Protein AF-A0A947P0S7-F1 (afdb_monomer)

Sequence (299 aa):
MTYYSRWIIAFTGIFLSLSSTHANAFSNPSDCLIENDIGIYNYRPNSSNLGNGSGIVGPTGHFTDHLDNVCSGKYSNIDQIRGLPIDEARQKIISINIQVTQHTGGDSDQWLLHEVEDGYRDSDQLEAVLSEASRLRTINNNIIFFYGGGEVGYSWLSNAVLVNIEYNNFGPAKPEPLEIVQAYLQKFPSTIPATLALNRAHDEQWIKDEMERRLWLGDKWFAWQEAGNSDVAETLREVNRSIEVFLNYREKNFGINADLEKESLYTLISNQNLQGMKDKLAEYKAWWANNKTGSINLP

Structure (mmCIF, N/CA/C/O backbone):
data_AF-A0A947P0S7-F1
#
_entry.id   AF-A0A947P0S7-F1
#
loop_
_atom_site.group_PDB
_atom_site.id
_atom_site.type_symbol
_atom_site.label_atom_id
_atom_site.label_alt_id
_atom_site.label_comp_id
_atom_site.label_asym_id
_atom_site.label_entity_id
_atom_site.label_seq_id
_atom_site.pdbx_PDB_ins_code
_atom_site.Cartn_x
_atom_site.Cartn_y
_atom_site.Cartn_z
_atom_site.occupancy
_atom_site.B_iso_or_equiv
_atom_site.auth_seq_id
_atom_site.auth_comp_id
_atom_site.auth_asym_id
_atom_site.auth_atom_id
_atom_site.pdbx_PDB_model_num
ATOM 1 N N . MET A 1 1 ? -57.222 -38.978 4.869 1.00 39.53 1 MET A N 1
ATOM 2 C CA . MET A 1 1 ? -56.470 -38.696 3.629 1.00 39.53 1 MET A CA 1
ATOM 3 C C . MET A 1 1 ? -55.719 -37.398 3.829 1.00 39.53 1 MET A C 1
ATOM 5 O O . MET A 1 1 ? -56.314 -36.335 3.897 1.00 39.53 1 MET A O 1
ATOM 9 N N . THR A 1 2 ? -54.430 -37.553 4.080 1.00 37.06 2 THR A N 1
ATOM 10 C CA . THR A 1 2 ? -53.383 -36.547 4.266 1.00 37.06 2 THR A CA 1
ATOM 11 C C . THR A 1 2 ? -52.962 -35.960 2.925 1.00 37.06 2 THR A C 1
ATOM 13 O O . THR A 1 2 ? -52.820 -36.740 2.000 1.00 37.06 2 THR A O 1
ATOM 16 N N . TYR A 1 3 ? -52.676 -34.654 2.848 1.00 32.84 3 TYR A N 1
ATOM 17 C CA . TYR A 1 3 ? -51.556 -34.096 2.068 1.00 32.84 3 TYR A CA 1
ATOM 18 C C . TYR A 1 3 ? -51.252 -32.667 2.559 1.00 32.84 3 TYR A C 1
ATOM 20 O O . TYR A 1 3 ? -51.930 -31.711 2.200 1.00 32.84 3 TYR A O 1
ATOM 28 N N . TYR A 1 4 ? -50.219 -32.535 3.397 1.00 33.22 4 TYR A N 1
ATOM 29 C CA . TYR A 1 4 ? -49.486 -31.283 3.608 1.00 33.22 4 TYR A CA 1
ATOM 30 C C . TYR A 1 4 ? -48.283 -31.308 2.659 1.00 33.22 4 TYR A C 1
ATOM 32 O O . TYR A 1 4 ? -47.400 -32.152 2.817 1.00 33.22 4 TYR A O 1
ATOM 40 N N . SER A 1 5 ? -48.232 -30.414 1.670 1.00 32.88 5 SER A N 1
ATOM 41 C CA . SER A 1 5 ? -47.054 -30.243 0.813 1.00 32.88 5 SER A CA 1
ATOM 42 C C . SER A 1 5 ? -46.019 -29.379 1.536 1.00 32.88 5 SER A C 1
ATOM 44 O O . SER A 1 5 ? -46.178 -28.163 1.656 1.00 32.88 5 SER A O 1
ATOM 46 N N . ARG A 1 6 ? -44.957 -30.010 2.038 1.00 33.00 6 ARG A N 1
ATOM 47 C CA . ARG A 1 6 ? -43.752 -29.322 2.509 1.00 33.00 6 ARG A CA 1
ATOM 48 C C . ARG A 1 6 ? -42.896 -28.946 1.301 1.00 33.00 6 ARG A C 1
ATOM 50 O O . ARG A 1 6 ? -42.439 -29.827 0.581 1.00 33.00 6 ARG A O 1
ATOM 57 N N . TRP A 1 7 ? -42.659 -27.654 1.113 1.00 29.20 7 TRP A N 1
ATOM 58 C CA . TRP A 1 7 ? -41.583 -27.162 0.260 1.00 29.20 7 TRP A CA 1
ATOM 59 C C . TRP A 1 7 ? -40.266 -27.321 1.023 1.00 29.20 7 TRP A C 1
ATOM 61 O O . TRP A 1 7 ? -40.069 -26.701 2.066 1.00 29.20 7 TRP A O 1
ATOM 71 N N . ILE A 1 8 ? -39.390 -28.195 0.533 1.00 32.75 8 ILE A N 1
ATOM 72 C CA . ILE A 1 8 ? -37.995 -28.280 0.968 1.00 32.75 8 ILE A CA 1
ATOM 73 C C . ILE A 1 8 ? -37.218 -27.329 0.059 1.00 32.75 8 ILE A C 1
ATOM 75 O O . ILE A 1 8 ? -37.046 -27.606 -1.126 1.00 32.75 8 ILE A O 1
ATOM 79 N N . ILE A 1 9 ? -36.782 -26.194 0.602 1.00 38.69 9 ILE A N 1
ATOM 80 C CA . ILE A 1 9 ? -35.791 -25.336 -0.048 1.00 38.69 9 ILE A CA 1
ATOM 81 C C . ILE A 1 9 ? -34.433 -25.989 0.213 1.00 38.69 9 ILE A C 1
ATOM 83 O O . ILE A 1 9 ? -33.953 -26.012 1.345 1.00 38.69 9 ILE A O 1
ATOM 87 N N . ALA A 1 10 ? -33.845 -26.578 -0.825 1.00 32.66 10 ALA A N 1
ATOM 88 C CA . ALA A 1 10 ? -32.482 -27.079 -0.782 1.00 32.66 10 ALA A CA 1
ATOM 89 C C . ALA A 1 10 ? -31.519 -25.882 -0.804 1.00 32.66 10 ALA A C 1
ATOM 91 O O . ALA A 1 10 ? -31.338 -25.241 -1.836 1.00 32.66 10 ALA A O 1
ATOM 92 N N . PHE A 1 11 ? -30.911 -25.571 0.341 1.00 33.47 11 PHE A N 1
ATOM 93 C CA . PHE A 1 11 ? -29.749 -24.688 0.406 1.00 33.47 11 PHE A CA 1
ATOM 94 C C . PHE A 1 11 ? -28.542 -25.458 -0.137 1.00 33.47 11 PHE A C 1
ATOM 96 O O . PHE A 1 11 ? -27.923 -26.255 0.567 1.00 33.47 11 PHE A O 1
ATOM 103 N N . THR A 1 12 ? -28.220 -25.262 -1.413 1.00 36.50 12 THR A N 1
ATOM 104 C CA . THR A 1 12 ? -26.942 -25.708 -1.970 1.00 36.50 12 THR A CA 1
ATOM 105 C C . THR A 1 12 ? -25.881 -24.707 -1.523 1.00 36.50 12 THR A C 1
ATOM 107 O O . THR A 1 12 ? -25.669 -23.679 -2.157 1.00 36.50 12 THR A O 1
ATOM 110 N N . GLY A 1 13 ? -25.256 -24.974 -0.375 1.00 28.94 13 GLY A N 1
ATOM 111 C CA . GLY A 1 13 ? -24.055 -24.261 0.041 1.00 28.94 13 GLY A CA 1
ATOM 112 C C . GLY A 1 13 ? -22.933 -24.577 -0.940 1.00 28.94 13 GLY A C 1
ATOM 113 O O . GLY A 1 13 ? -22.386 -25.677 -0.922 1.00 28.94 13 GLY A O 1
ATOM 114 N N . ILE A 1 14 ? -22.612 -23.627 -1.816 1.00 35.69 14 ILE A N 1
ATOM 115 C CA . ILE A 1 14 ? -21.379 -23.654 -2.598 1.00 35.69 14 ILE A CA 1
ATOM 116 C C . ILE A 1 14 ? -20.246 -23.398 -1.601 1.00 35.69 14 ILE A C 1
ATOM 118 O O . ILE A 1 14 ? -19.921 -22.258 -1.285 1.00 35.69 14 ILE A O 1
ATOM 122 N N . PHE A 1 15 ? -19.672 -24.473 -1.062 1.00 30.92 15 PHE A N 1
ATOM 123 C CA . PHE A 1 15 ? -18.356 -24.417 -0.439 1.00 30.92 15 PHE A CA 1
ATOM 124 C C . PHE A 1 15 ? -17.340 -24.229 -1.568 1.00 30.92 15 PHE A C 1
ATOM 126 O O . PHE A 1 15 ? -16.881 -25.191 -2.181 1.00 30.92 15 PHE A O 1
ATOM 133 N N . LEU A 1 16 ? -17.027 -22.970 -1.877 1.00 34.22 16 LEU A N 1
ATOM 134 C CA . LEU A 1 16 ? -15.798 -22.625 -2.578 1.00 34.22 16 LEU A CA 1
ATOM 135 C C . LEU A 1 16 ? -14.648 -23.037 -1.660 1.00 34.22 16 LEU A C 1
ATOM 137 O O . LEU A 1 16 ? -14.356 -22.378 -0.665 1.00 34.22 16 LEU A O 1
ATOM 141 N N . SER A 1 17 ? -14.029 -24.173 -1.966 1.00 30.62 17 SER A N 1
ATOM 142 C CA . SER A 1 17 ? -12.743 -24.542 -1.397 1.00 30.62 17 SER A CA 1
ATOM 143 C C . SER A 1 17 ? -11.716 -23.513 -1.868 1.00 30.62 17 SER A C 1
ATOM 145 O O . SER A 1 17 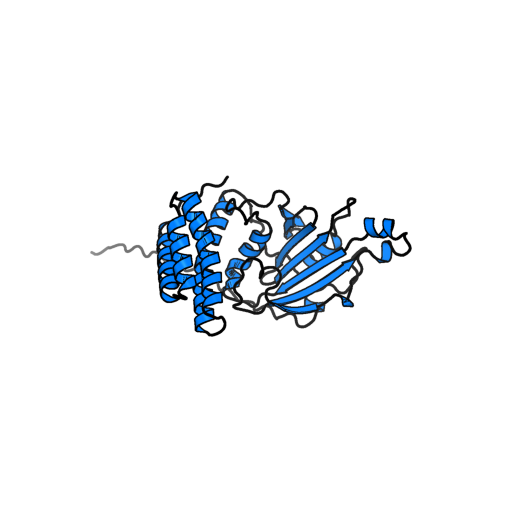? -11.176 -23.631 -2.968 1.00 30.62 17 SER A O 1
ATOM 147 N N . LEU A 1 18 ? -11.473 -22.489 -1.051 1.00 35.22 18 LEU A N 1
ATOM 148 C CA . LEU A 1 18 ? -10.274 -21.664 -1.126 1.00 35.22 18 LEU A CA 1
ATOM 149 C C . LEU A 1 18 ? -9.091 -22.581 -0.806 1.00 35.22 18 LEU A C 1
ATOM 151 O O . LEU A 1 18 ? -8.717 -22.774 0.347 1.00 35.22 18 LEU A O 1
ATOM 155 N N . SER A 1 19 ? -8.546 -23.232 -1.829 1.00 37.12 19 SER A N 1
ATOM 156 C CA . SER A 1 19 ? -7.232 -23.849 -1.739 1.00 37.12 19 SER A CA 1
ATOM 157 C C . SER A 1 19 ? -6.227 -22.719 -1.538 1.00 37.12 19 SER A C 1
ATOM 159 O O . SER A 1 19 ? -5.881 -22.031 -2.497 1.00 37.12 19 SER A O 1
ATOM 161 N N . SER A 1 20 ? -5.795 -22.504 -0.295 1.00 37.91 20 SER A N 1
ATOM 162 C CA . SER A 1 20 ? -4.680 -21.620 0.025 1.00 37.91 20 SER A CA 1
ATOM 163 C C . SER A 1 20 ? -3.403 -22.233 -0.546 1.00 37.91 20 SER A C 1
ATOM 165 O O . SER A 1 20 ? -2.715 -23.048 0.075 1.00 37.91 20 SER A O 1
ATOM 167 N N . THR A 1 21 ? -3.091 -21.878 -1.790 1.00 41.94 21 THR A N 1
ATOM 168 C CA . THR A 1 21 ? -1.744 -22.041 -2.323 1.00 41.94 21 THR A CA 1
ATOM 169 C C . THR A 1 21 ? -0.856 -21.107 -1.519 1.00 41.94 21 THR A C 1
ATOM 171 O O . THR A 1 21 ? -0.781 -19.916 -1.806 1.00 41.94 21 THR A O 1
ATOM 174 N N . HIS A 1 22 ? -0.237 -21.636 -0.467 1.00 45.59 22 HIS A N 1
ATOM 175 C CA . HIS A 1 22 ? 0.805 -20.922 0.249 1.00 45.59 22 HIS A CA 1
ATOM 176 C C . HIS A 1 22 ? 1.918 -20.681 -0.769 1.00 45.59 22 HIS A C 1
ATOM 178 O O . HIS A 1 22 ? 2.531 -21.630 -1.265 1.00 45.59 22 HIS A O 1
ATOM 184 N N . ALA A 1 23 ? 2.102 -19.428 -1.173 1.00 56.41 23 ALA A N 1
ATOM 185 C CA . ALA A 1 23 ? 3.189 -19.075 -2.061 1.00 56.41 23 ALA A CA 1
ATOM 186 C C . ALA A 1 23 ? 4.495 -19.304 -1.288 1.00 56.41 23 ALA A C 1
ATOM 188 O O . ALA A 1 23 ? 4.660 -18.787 -0.185 1.00 56.41 23 ALA A O 1
ATOM 189 N N . ASN A 1 24 ? 5.405 -20.115 -1.832 1.00 61.28 24 ASN A N 1
ATOM 190 C CA . ASN A 1 24 ? 6.719 -20.294 -1.217 1.00 61.28 24 ASN A CA 1
ATOM 191 C C . ASN A 1 24 ? 7.429 -18.938 -1.183 1.00 61.28 24 ASN A C 1
ATOM 193 O O . ASN A 1 24 ? 7.485 -18.270 -2.215 1.00 61.28 24 ASN A O 1
ATOM 197 N N . ALA A 1 25 ? 7.943 -18.555 -0.014 1.00 73.38 25 ALA A N 1
ATOM 198 C CA . ALA A 1 25 ? 8.706 -17.327 0.176 1.00 73.38 25 ALA A CA 1
ATOM 199 C C . ALA A 1 25 ? 9.885 -17.228 -0.814 1.00 73.38 25 ALA A C 1
ATOM 201 O O . ALA A 1 25 ? 10.560 -18.234 -1.069 1.00 73.38 25 ALA A O 1
ATOM 202 N N . PHE A 1 26 ? 10.162 -16.028 -1.334 1.00 88.81 26 PHE A N 1
ATOM 203 C CA . PHE A 1 26 ? 11.384 -15.751 -2.092 1.00 88.81 26 PHE A CA 1
ATOM 204 C C . PHE A 1 26 ? 12.606 -16.150 -1.263 1.00 88.81 26 PHE A C 1
ATOM 206 O O . PHE A 1 26 ? 12.777 -15.708 -0.129 1.00 88.81 26 PHE A O 1
ATOM 213 N N . SER A 1 27 ? 13.457 -16.997 -1.830 1.00 87.50 27 SER A N 1
ATOM 214 C CA . SER A 1 27 ? 14.675 -17.474 -1.176 1.00 87.50 27 SER A CA 1
ATOM 215 C C . SER A 1 27 ? 15.899 -16.679 -1.631 1.00 87.50 27 SER A C 1
ATOM 217 O O . SER A 1 27 ? 16.825 -16.480 -0.848 1.00 87.50 27 SER A O 1
ATOM 219 N N . ASN A 1 28 ? 15.890 -16.194 -2.877 1.00 91.50 28 ASN A N 1
ATOM 220 C CA . ASN A 1 28 ? 16.977 -15.450 -3.508 1.00 91.50 28 ASN A CA 1
ATOM 221 C C . ASN A 1 28 ? 16.442 -14.241 -4.304 1.00 91.50 28 ASN A C 1
ATOM 223 O O . ASN A 1 28 ? 15.314 -14.291 -4.798 1.00 91.50 28 ASN A O 1
ATOM 227 N N . PRO A 1 29 ? 17.257 -13.193 -4.550 1.00 91.56 29 PRO A N 1
ATOM 228 C CA . PRO A 1 29 ? 16.866 -12.075 -5.415 1.00 91.56 29 PRO A CA 1
ATOM 229 C C . PRO A 1 29 ? 16.408 -12.498 -6.819 1.00 91.56 29 PRO A C 1
ATOM 231 O O . PRO A 1 29 ? 15.521 -11.871 -7.385 1.00 91.56 29 PRO A O 1
ATOM 234 N N . SER A 1 30 ? 16.942 -13.585 -7.377 1.00 93.12 30 SER A N 1
ATOM 235 C CA . SER A 1 30 ? 16.536 -14.104 -8.688 1.00 93.12 30 SER A CA 1
ATOM 236 C C . SER A 1 30 ? 15.123 -14.699 -8.717 1.00 93.12 30 SER A C 1
ATOM 238 O O . SER A 1 30 ? 14.531 -14.803 -9.795 1.00 93.12 30 SER A O 1
ATOM 240 N N . ASP A 1 31 ? 14.531 -15.033 -7.567 1.00 93.56 31 ASP A N 1
ATOM 241 C CA . ASP A 1 31 ? 13.151 -15.531 -7.487 1.00 93.56 31 ASP A CA 1
ATOM 242 C C . ASP A 1 31 ? 12.145 -14.416 -7.805 1.00 93.56 31 ASP A C 1
ATOM 244 O O . ASP A 1 31 ? 11.085 -14.661 -8.379 1.00 93.56 31 ASP A O 1
ATOM 248 N N . CYS A 1 32 ? 12.524 -13.168 -7.533 1.00 94.06 32 CYS A N 1
ATOM 249 C CA . CYS A 1 32 ? 11.669 -11.987 -7.612 1.00 94.06 32 CYS A CA 1
ATOM 250 C C . CYS A 1 32 ? 12.144 -10.945 -8.631 1.00 94.06 32 CYS A C 1
ATOM 252 O O . CYS A 1 32 ? 11.326 -10.309 -9.283 1.00 94.06 32 CYS A O 1
ATOM 254 N N . LEU A 1 33 ? 13.448 -10.802 -8.851 1.00 96.69 33 LEU A N 1
ATOM 255 C CA . LEU A 1 33 ? 14.022 -9.851 -9.801 1.00 96.69 33 LEU A CA 1
ATOM 256 C C . LEU A 1 33 ? 14.351 -10.528 -11.134 1.00 96.69 33 LEU A C 1
ATOM 258 O O . LEU A 1 33 ? 14.504 -11.748 -11.224 1.00 96.69 33 LEU A O 1
ATOM 262 N N . ILE A 1 34 ? 14.457 -9.735 -12.196 1.00 96.56 34 ILE A N 1
ATOM 263 C CA . ILE A 1 34 ? 14.955 -10.184 -13.501 1.00 96.56 34 ILE A CA 1
ATOM 264 C C . ILE A 1 34 ? 16.420 -9.767 -13.610 1.00 96.56 34 ILE A C 1
ATOM 266 O O . ILE A 1 34 ? 16.723 -8.615 -13.893 1.00 96.56 34 ILE A O 1
ATOM 270 N N . GLU A 1 35 ? 17.346 -10.687 -13.364 1.00 94.38 35 GLU A N 1
ATOM 271 C CA . GLU A 1 35 ? 18.773 -10.349 -13.215 1.00 94.38 35 GLU A CA 1
ATOM 272 C C . GLU A 1 35 ? 19.528 -10.153 -14.542 1.00 94.38 35 GLU A C 1
ATOM 274 O O . GLU A 1 35 ? 20.728 -9.884 -14.546 1.00 94.38 35 GLU A O 1
ATOM 279 N N . ASN A 1 36 ? 18.824 -10.268 -15.668 1.00 93.50 36 ASN A N 1
ATOM 280 C CA . ASN A 1 36 ? 19.351 -9.964 -16.992 1.00 93.50 36 ASN A CA 1
ATOM 281 C C . ASN A 1 36 ? 19.005 -8.527 -17.394 1.00 93.50 36 ASN A C 1
ATOM 283 O O . ASN A 1 36 ? 17.978 -7.986 -16.983 1.00 93.50 36 ASN A O 1
ATOM 287 N N . ASP A 1 37 ? 19.828 -7.946 -18.263 1.00 94.25 37 ASP A N 1
ATOM 288 C CA . ASP A 1 37 ? 19.509 -6.688 -18.935 1.00 94.25 37 ASP A CA 1
ATOM 289 C C . ASP A 1 37 ? 18.232 -6.840 -19.781 1.00 94.25 37 ASP A C 1
ATOM 291 O O . ASP A 1 37 ? 17.994 -7.879 -20.405 1.00 94.25 37 ASP A O 1
ATOM 295 N N . ILE A 1 38 ? 17.402 -5.797 -19.804 1.00 95.38 38 ILE A N 1
ATOM 296 C CA . ILE A 1 38 ? 16.109 -5.783 -20.496 1.00 95.38 38 ILE A CA 1
ATOM 297 C C . ILE A 1 38 ? 16.103 -4.610 -21.470 1.00 95.38 38 ILE A C 1
ATOM 299 O O . ILE A 1 38 ? 16.096 -3.452 -21.058 1.00 95.38 38 ILE A O 1
ATOM 303 N N . GLY A 1 39 ? 16.088 -4.892 -22.773 1.00 91.81 39 GLY A N 1
ATOM 304 C CA . GLY A 1 39 ? 16.136 -3.845 -23.795 1.00 91.81 39 GLY A CA 1
ATOM 305 C C . GLY A 1 39 ? 17.378 -2.964 -23.634 1.00 91.81 39 GLY A C 1
ATOM 306 O O . GLY A 1 39 ? 18.503 -3.453 -23.700 1.00 91.81 39 GLY A O 1
ATOM 307 N N . ILE A 1 40 ? 17.177 -1.662 -23.415 1.00 92.69 40 ILE A N 1
ATOM 308 C CA . ILE A 1 40 ? 18.268 -0.701 -23.170 1.00 92.69 40 ILE A CA 1
ATOM 309 C C . ILE A 1 40 ? 18.707 -0.623 -21.701 1.00 92.69 40 ILE A C 1
ATOM 311 O O . ILE A 1 40 ? 19.605 0.157 -21.378 1.00 92.69 40 ILE A O 1
ATOM 315 N N . TYR A 1 41 ? 18.034 -1.342 -20.805 1.00 95.50 41 TYR A N 1
ATOM 316 C CA . TYR A 1 41 ? 18.177 -1.181 -19.368 1.00 95.50 41 TYR A CA 1
ATOM 317 C C . TYR A 1 41 ? 19.091 -2.244 -18.773 1.00 95.50 41 TYR A C 1
ATOM 319 O O . TYR A 1 41 ? 1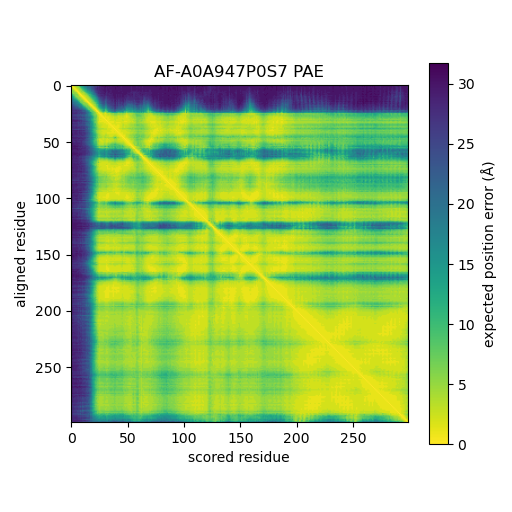8.797 -3.437 -18.808 1.00 95.50 41 TYR A O 1
ATOM 327 N N . ASN A 1 42 ? 20.173 -1.779 -18.160 1.00 95.38 42 ASN A N 1
ATOM 328 C CA . ASN A 1 42 ? 21.126 -2.613 -17.457 1.00 95.38 42 ASN A CA 1
ATOM 329 C C . ASN A 1 42 ? 20.682 -2.873 -16.017 1.00 95.38 42 ASN A C 1
ATOM 331 O O . ASN A 1 42 ? 20.391 -1.916 -15.285 1.00 95.38 42 ASN A O 1
ATOM 335 N N . TYR A 1 43 ? 20.700 -4.137 -15.596 1.00 95.44 43 TYR A N 1
ATOM 336 C CA . TYR A 1 43 ? 20.462 -4.529 -14.208 1.00 95.44 43 TYR A CA 1
ATOM 337 C C . TYR A 1 43 ? 21.630 -4.106 -13.303 1.00 95.44 43 TYR A C 1
ATOM 339 O O . TYR A 1 43 ? 22.804 -4.160 -13.680 1.00 95.44 43 TYR A O 1
ATOM 347 N N . ARG A 1 44 ? 21.321 -3.649 -12.084 1.00 92.56 44 ARG A N 1
ATOM 348 C CA . ARG A 1 44 ? 22.308 -3.172 -11.104 1.00 92.56 44 ARG A CA 1
ATOM 349 C C . ARG A 1 44 ? 22.369 -4.102 -9.887 1.00 92.56 44 ARG A C 1
ATOM 351 O O . ARG A 1 44 ? 21.765 -3.783 -8.862 1.00 92.56 44 ARG A O 1
ATOM 358 N N . PRO A 1 45 ? 23.155 -5.191 -9.935 1.00 88.38 45 PRO A N 1
ATOM 359 C CA . PRO A 1 45 ? 23.155 -6.211 -8.882 1.00 88.38 45 PRO A CA 1
ATOM 360 C C . PRO A 1 45 ? 23.579 -5.667 -7.511 1.00 88.38 45 PRO A C 1
ATOM 362 O O . PRO A 1 45 ? 23.010 -6.037 -6.495 1.00 88.38 45 PRO A O 1
ATOM 365 N N . ASN A 1 46 ? 24.511 -4.707 -7.473 1.00 89.62 46 ASN A N 1
ATOM 366 C CA . ASN A 1 46 ? 24.971 -4.084 -6.222 1.00 89.62 46 ASN A CA 1
ATOM 367 C C . ASN A 1 46 ? 23.902 -3.229 -5.517 1.00 89.62 46 ASN A C 1
ATOM 369 O O . ASN A 1 46 ? 24.146 -2.738 -4.420 1.00 89.62 46 ASN A O 1
ATOM 373 N N . SER A 1 47 ? 22.761 -2.980 -6.164 1.00 87.31 47 SER A N 1
ATOM 374 C CA . SER A 1 47 ? 21.633 -2.244 -5.581 1.00 87.31 47 SER A CA 1
ATOM 375 C C . SER A 1 47 ? 20.468 -3.145 -5.187 1.00 87.31 47 SER A C 1
ATOM 377 O O . SER A 1 47 ? 19.435 -2.636 -4.752 1.00 87.31 47 SER A O 1
ATOM 379 N N . SER A 1 48 ? 20.629 -4.457 -5.359 1.00 91.06 48 SER A N 1
ATOM 380 C CA . SER A 1 48 ? 19.578 -5.424 -5.104 1.00 91.06 48 SER A CA 1
ATOM 381 C C . SER A 1 48 ? 19.613 -5.900 -3.664 1.00 91.06 48 SER A C 1
ATOM 383 O O . SER A 1 48 ? 20.678 -6.211 -3.132 1.00 91.06 48 SER A O 1
ATOM 385 N N . ASN A 1 49 ? 18.443 -5.982 -3.041 1.00 93.25 49 ASN A N 1
ATOM 386 C CA . ASN A 1 49 ? 18.301 -6.462 -1.673 1.00 93.25 49 ASN A CA 1
ATOM 387 C C . ASN A 1 49 ? 17.120 -7.421 -1.578 1.00 93.25 49 ASN A C 1
ATOM 389 O O . ASN A 1 49 ? 16.104 -7.211 -2.240 1.00 93.25 49 ASN A O 1
ATOM 393 N N . LEU A 1 50 ? 17.261 -8.426 -0.719 1.00 93.25 50 LEU A N 1
ATOM 394 C CA . LEU A 1 50 ? 16.189 -9.295 -0.250 1.00 93.25 50 LEU A CA 1
ATOM 395 C C . LEU A 1 50 ? 16.156 -9.186 1.276 1.00 93.25 50 LEU A C 1
ATOM 397 O O . LEU A 1 50 ? 17.208 -9.246 1.917 1.00 93.25 50 LEU A O 1
ATOM 401 N N . GLY A 1 51 ? 14.976 -9.020 1.855 1.00 89.81 51 GLY A N 1
ATOM 402 C CA . GLY A 1 51 ? 14.830 -8.956 3.302 1.00 89.81 51 GLY A CA 1
ATOM 403 C C . GLY A 1 51 ? 13.383 -9.017 3.754 1.00 89.81 51 GLY A C 1
ATOM 404 O O . GLY A 1 51 ? 12.471 -9.121 2.940 1.00 89.81 51 GLY A O 1
ATOM 405 N N . ASN A 1 52 ? 13.203 -8.924 5.068 1.00 87.94 52 ASN A N 1
ATOM 406 C CA . ASN A 1 52 ? 11.891 -8.923 5.696 1.00 87.94 52 ASN A CA 1
ATOM 407 C C . ASN A 1 52 ? 11.419 -7.488 5.946 1.00 87.94 52 ASN A C 1
ATOM 409 O O . ASN A 1 52 ? 12.197 -6.655 6.415 1.00 87.94 52 ASN A O 1
ATOM 413 N N . GLY A 1 53 ? 10.150 -7.208 5.680 1.00 79.00 53 GLY A N 1
ATOM 414 C CA . GLY A 1 53 ? 9.525 -5.912 5.937 1.00 79.00 53 GLY A CA 1
ATOM 415 C C . GLY A 1 53 ? 8.084 -5.907 5.456 1.00 79.00 53 GLY A C 1
ATOM 416 O O . GLY A 1 53 ? 7.600 -6.931 5.020 1.00 79.00 53 GLY A O 1
ATOM 417 N N . SER A 1 54 ? 7.399 -4.774 5.520 1.00 71.94 54 SER A N 1
ATOM 418 C CA . SER A 1 54 ? 6.006 -4.636 5.061 1.00 71.94 54 SER A CA 1
ATOM 419 C C . SER A 1 54 ? 5.878 -4.152 3.605 1.00 71.94 54 SER A C 1
ATOM 421 O O . SER A 1 54 ? 4.798 -3.787 3.142 1.00 71.94 54 SER A O 1
ATOM 423 N N . GLY A 1 55 ? 7.004 -4.055 2.886 1.00 75.62 55 GLY A N 1
ATOM 424 C CA . GLY A 1 55 ? 7.058 -3.538 1.517 1.00 75.62 55 GLY A CA 1
ATOM 425 C C . GLY A 1 55 ? 6.450 -2.137 1.349 1.00 75.62 55 GLY A C 1
ATOM 426 O O . GLY A 1 55 ? 6.489 -1.306 2.256 1.00 75.62 55 GLY A O 1
ATOM 427 N N . ILE A 1 56 ? 5.906 -1.872 0.159 1.00 69.88 56 ILE A N 1
ATOM 428 C CA . ILE A 1 56 ? 5.303 -0.591 -0.240 1.00 69.88 56 ILE A CA 1
ATOM 429 C C . ILE A 1 56 ? 3.900 -0.380 0.351 1.00 69.88 56 ILE A C 1
ATOM 431 O O . ILE A 1 56 ? 3.437 0.754 0.406 1.00 69.88 56 ILE A O 1
ATOM 435 N N . VAL A 1 57 ? 3.247 -1.439 0.845 1.00 65.25 57 VAL A N 1
ATOM 436 C CA . VAL A 1 57 ? 1.922 -1.351 1.489 1.00 65.25 57 VAL A CA 1
ATOM 437 C C . VAL A 1 57 ? 2.007 -1.065 2.989 1.00 65.25 57 VAL A C 1
ATOM 439 O O . VAL A 1 57 ? 1.124 -0.407 3.536 1.00 65.25 57 VAL A O 1
ATOM 442 N N . GLY A 1 58 ? 3.117 -1.411 3.649 1.00 57.62 58 GLY A N 1
ATOM 443 C CA . GLY A 1 58 ? 3.441 -0.985 5.018 1.00 57.62 58 GLY A CA 1
ATOM 444 C C . GLY A 1 58 ? 3.119 0.484 5.337 1.00 57.62 58 GLY A C 1
ATOM 445 O O . GLY A 1 58 ? 2.405 0.757 6.304 1.00 57.62 58 GLY A O 1
ATOM 446 N N . PRO A 1 59 ? 3.597 1.440 4.520 1.00 50.03 59 PRO A N 1
ATOM 447 C CA . PRO A 1 59 ? 3.292 2.865 4.654 1.00 50.03 59 PRO A CA 1
ATOM 448 C C . PRO A 1 59 ? 1.807 3.245 4.510 1.00 50.03 59 PRO A C 1
ATOM 450 O O . PRO A 1 59 ? 1.399 4.256 5.079 1.00 50.03 59 PRO A O 1
ATOM 453 N N . THR A 1 60 ? 0.994 2.450 3.802 1.00 53.09 60 THR A N 1
ATOM 454 C CA . THR A 1 60 ? -0.450 2.699 3.561 1.00 53.09 60 THR A CA 1
ATOM 455 C C . THR A 1 60 ? -1.351 2.254 4.727 1.00 53.09 60 THR A C 1
ATOM 457 O O . THR A 1 60 ? -2.580 2.244 4.651 1.00 53.09 60 THR A O 1
ATOM 460 N N . GLY A 1 61 ? -0.748 1.936 5.878 1.00 53.41 61 GLY A N 1
ATOM 461 C CA . GLY A 1 61 ? -1.465 1.536 7.089 1.00 53.41 61 GLY A CA 1
ATOM 462 C C . GLY A 1 61 ? -1.747 0.037 7.152 1.00 53.41 61 GLY A C 1
ATOM 463 O O . GLY A 1 61 ? -2.814 -0.360 7.626 1.00 53.41 61 GLY A O 1
ATOM 464 N N . HIS A 1 62 ? -0.821 -0.780 6.660 1.00 61.69 62 HIS A N 1
ATOM 465 C CA . HIS A 1 62 ? -0.834 -2.226 6.847 1.00 61.69 62 HIS A CA 1
ATOM 466 C C . HIS A 1 62 ? -0.469 -2.566 8.304 1.00 61.69 62 HIS A C 1
ATOM 468 O O . HIS A 1 62 ? 0.413 -1.948 8.907 1.00 61.69 62 HIS A O 1
ATOM 474 N N . PHE A 1 63 ? -1.158 -3.544 8.888 1.00 61.56 63 PHE A N 1
ATOM 475 C CA . PHE A 1 63 ? -0.837 -4.066 10.216 1.00 61.56 63 PHE A CA 1
ATOM 476 C C . PHE A 1 63 ? 0.400 -4.969 10.112 1.00 61.56 63 PHE A C 1
ATOM 478 O O . PHE A 1 63 ? 0.495 -5.767 9.189 1.00 61.56 63 PHE A O 1
ATOM 485 N N . THR A 1 64 ? 1.367 -4.878 11.029 1.00 64.12 64 THR A N 1
ATOM 486 C CA . THR A 1 64 ? 2.548 -5.764 11.006 1.00 64.12 64 THR A CA 1
ATOM 487 C C . THR A 1 64 ? 2.237 -7.132 11.629 1.00 64.12 64 THR A C 1
ATOM 489 O O . THR A 1 64 ? 3.004 -7.610 12.465 1.00 64.12 64 THR A O 1
ATOM 492 N N . ASP A 1 65 ? 1.105 -7.761 11.280 1.00 63.53 65 ASP A N 1
ATOM 493 C CA . ASP A 1 65 ? 0.811 -9.142 11.714 1.00 63.53 65 ASP A CA 1
ATOM 494 C C . ASP A 1 65 ? 1.792 -10.153 11.142 1.00 63.53 65 ASP A C 1
ATOM 496 O O . ASP A 1 65 ? 1.925 -11.257 11.674 1.00 63.53 65 ASP A O 1
ATOM 500 N N . HIS A 1 66 ? 2.473 -9.786 10.066 1.00 69.56 66 HIS A N 1
ATOM 501 C CA . HIS A 1 66 ? 3.414 -10.648 9.402 1.00 69.56 66 HIS A CA 1
ATOM 502 C C . HIS A 1 66 ? 4.603 -9.867 8.839 1.00 69.56 66 HIS A C 1
ATOM 504 O O . HIS A 1 66 ? 4.599 -8.638 8.746 1.00 69.56 66 HIS A O 1
ATOM 510 N N . LEU A 1 67 ? 5.668 -10.607 8.530 1.00 77.62 67 LEU A N 1
ATOM 511 C CA . LEU A 1 67 ? 6.824 -10.090 7.810 1.00 77.62 67 LEU A CA 1
ATOM 512 C C . LEU A 1 67 ? 6.702 -10.531 6.352 1.00 77.62 67 LEU A C 1
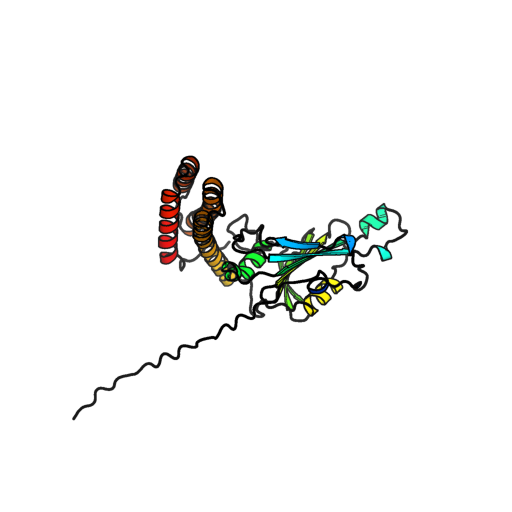ATOM 514 O O . LEU A 1 67 ? 6.648 -11.734 6.080 1.00 77.62 67 LEU A O 1
ATOM 518 N N . ASP A 1 68 ? 6.694 -9.579 5.426 1.00 85.25 68 ASP A N 1
ATOM 519 C CA . ASP A 1 68 ? 6.747 -9.872 3.995 1.00 85.25 68 ASP A CA 1
ATOM 520 C C . ASP A 1 68 ? 8.181 -10.101 3.564 1.00 85.25 68 ASP A C 1
ATOM 522 O O . ASP A 1 68 ? 9.120 -9.497 4.092 1.00 85.25 68 ASP A O 1
ATOM 526 N N . ASN A 1 69 ? 8.347 -10.936 2.544 1.00 90.50 69 ASN A N 1
ATOM 527 C CA . ASN A 1 69 ? 9.623 -11.047 1.855 1.00 90.50 69 ASN A CA 1
ATOM 528 C C . ASN A 1 69 ? 9.660 -9.991 0.753 1.00 90.50 69 ASN A C 1
ATOM 530 O O . ASN A 1 69 ? 8.904 -10.060 -0.216 1.00 90.50 69 ASN A O 1
ATOM 534 N N . VAL A 1 70 ? 10.542 -9.008 0.907 1.00 91.88 70 VAL A N 1
ATOM 535 C CA . VAL A 1 70 ? 10.673 -7.868 0.001 1.00 91.88 70 VAL A CA 1
ATOM 536 C C . VAL A 1 70 ? 11.961 -7.990 -0.791 1.00 91.88 70 VAL A C 1
ATOM 538 O O . VAL A 1 70 ? 13.058 -8.060 -0.234 1.00 91.88 70 VAL A O 1
ATOM 541 N N . CYS A 1 71 ? 11.823 -7.930 -2.107 1.00 94.06 71 CYS A N 1
ATOM 542 C CA . CYS A 1 71 ? 12.915 -7.761 -3.042 1.00 94.06 71 CYS A CA 1
ATOM 543 C C . CYS A 1 71 ? 12.923 -6.348 -3.598 1.00 94.06 71 CYS A C 1
ATOM 545 O O . CYS A 1 71 ? 11.896 -5.838 -4.035 1.00 94.06 71 CYS A O 1
ATOM 547 N N . SER A 1 72 ? 14.099 -5.738 -3.664 1.00 95.06 72 SER A N 1
ATOM 548 C CA . SER A 1 72 ? 14.296 -4.456 -4.336 1.00 95.06 72 SER A CA 1
ATOM 549 C C . SER A 1 72 ? 15.441 -4.561 -5.330 1.00 95.06 72 SER A C 1
ATOM 551 O O . SER A 1 72 ? 16.407 -5.278 -5.078 1.00 95.06 72 SER A O 1
ATOM 553 N N . GLY A 1 73 ? 15.342 -3.856 -6.453 1.00 95.00 73 GLY A N 1
ATOM 554 C CA . GLY A 1 73 ? 16.386 -3.812 -7.474 1.00 95.00 73 GLY A CA 1
ATOM 555 C C . GLY A 1 73 ? 16.315 -2.537 -8.305 1.00 95.00 73 GLY A C 1
ATOM 556 O O . GLY A 1 73 ? 15.300 -1.838 -8.301 1.00 95.00 73 GLY A O 1
ATOM 557 N N . LYS A 1 74 ? 17.397 -2.221 -9.027 1.00 95.75 74 LYS A N 1
ATOM 558 C CA . LYS A 1 74 ? 17.438 -1.061 -9.928 1.00 95.75 74 LYS A CA 1
ATOM 559 C C . LYS A 1 74 ? 17.900 -1.417 -11.329 1.00 95.75 74 LYS A C 1
ATOM 561 O O . LYS A 1 74 ? 18.778 -2.261 -11.520 1.00 95.75 74 LYS A O 1
ATOM 566 N N . TYR A 1 75 ? 17.356 -0.683 -12.292 1.00 95.81 75 TYR A N 1
ATOM 567 C CA . TYR A 1 75 ? 17.741 -0.737 -13.697 1.00 95.81 75 TYR A CA 1
ATOM 568 C C . TYR A 1 75 ? 18.025 0.667 -14.217 1.00 95.81 75 TYR A C 1
ATOM 570 O O . TYR A 1 75 ? 17.476 1.656 -13.727 1.00 95.81 75 TYR A O 1
ATOM 578 N N . SER A 1 76 ? 18.899 0.770 -15.216 1.00 94.19 76 SER A N 1
ATOM 579 C CA . SER A 1 76 ? 19.219 2.060 -15.834 1.00 94.19 76 SER A CA 1
ATOM 580 C C . SER A 1 76 ? 19.703 1.917 -17.263 1.00 94.19 76 SER A C 1
ATOM 582 O O . SER A 1 76 ? 20.340 0.922 -17.577 1.00 94.19 76 SER A O 1
ATOM 584 N N . ASN A 1 77 ? 19.534 2.942 -18.090 1.00 94.12 77 ASN A N 1
ATOM 585 C CA . ASN A 1 77 ? 20.080 2.977 -19.453 1.00 94.12 77 ASN A CA 1
ATOM 586 C C . ASN A 1 77 ? 21.547 3.457 -19.525 1.00 94.12 77 ASN A C 1
ATOM 588 O O . ASN A 1 77 ? 21.942 4.087 -20.507 1.00 94.12 77 ASN A O 1
ATOM 592 N N . ILE A 1 78 ? 22.354 3.232 -18.479 1.00 90.81 78 ILE A N 1
ATOM 593 C CA . ILE A 1 78 ? 23.674 3.875 -18.347 1.00 90.81 78 ILE A CA 1
ATOM 594 C C . ILE A 1 78 ? 24.602 3.601 -19.531 1.00 90.81 78 ILE A C 1
ATOM 596 O O . ILE A 1 78 ? 25.389 4.470 -19.898 1.00 90.81 78 ILE A O 1
ATOM 600 N N . ASP A 1 79 ? 24.526 2.406 -20.121 1.00 91.50 79 ASP A N 1
ATOM 601 C CA . ASP A 1 79 ? 25.457 2.012 -21.172 1.00 91.50 79 ASP A CA 1
ATOM 602 C C . ASP A 1 79 ? 25.181 2.768 -22.471 1.00 91.50 79 ASP A C 1
ATOM 604 O O . ASP A 1 79 ? 26.117 3.068 -23.208 1.00 91.50 79 ASP A O 1
ATOM 608 N N . GLN A 1 80 ? 23.929 3.179 -22.695 1.00 90.38 80 GLN A N 1
ATOM 609 C CA . GLN A 1 80 ? 23.528 3.995 -23.845 1.00 90.38 80 GLN A CA 1
ATOM 610 C C . GLN A 1 80 ? 24.019 5.441 -23.755 1.00 90.38 80 GLN A C 1
ATOM 612 O O . GLN A 1 80 ? 24.159 6.119 -24.769 1.00 90.38 80 GLN A O 1
ATOM 617 N N . ILE A 1 81 ? 24.252 5.934 -22.540 1.00 91.88 81 ILE A N 1
ATOM 618 C CA . ILE A 1 81 ? 24.626 7.333 -22.292 1.00 91.88 81 ILE A CA 1
ATOM 619 C C . ILE A 1 81 ? 26.080 7.477 -21.834 1.00 91.88 81 ILE A C 1
ATOM 621 O O . ILE A 1 81 ? 26.530 8.572 -21.486 1.00 91.88 81 ILE A O 1
ATOM 625 N N . ARG A 1 82 ? 26.831 6.372 -21.819 1.00 90.88 82 ARG A N 1
ATOM 626 C CA . ARG A 1 82 ? 28.230 6.350 -21.408 1.00 90.88 82 ARG A CA 1
ATOM 627 C C . ARG A 1 82 ? 29.072 7.182 -22.379 1.00 90.88 82 ARG A C 1
ATOM 629 O O . ARG A 1 82 ? 29.014 6.992 -23.587 1.00 90.88 82 ARG A O 1
ATOM 636 N N . GLY A 1 83 ? 29.890 8.083 -21.836 1.00 91.88 83 GLY A N 1
ATOM 637 C CA . GLY A 1 83 ? 30.771 8.953 -22.624 1.00 91.88 83 GLY A CA 1
ATOM 638 C C . GLY A 1 83 ? 30.129 10.262 -23.093 1.00 91.88 83 GLY A C 1
ATOM 639 O O . GLY A 1 83 ? 30.834 11.098 -23.653 1.00 91.88 83 GLY A O 1
ATOM 640 N N . LEU A 1 84 ? 28.837 10.479 -22.825 1.00 94.06 84 LEU A N 1
ATOM 641 C CA . LEU A 1 84 ? 28.219 11.790 -23.012 1.00 94.06 84 LEU A CA 1
ATOM 642 C C . LEU A 1 84 ? 28.733 12.797 -21.966 1.00 94.06 84 LEU A C 1
ATOM 644 O O . LEU A 1 84 ? 29.081 12.401 -20.846 1.00 94.06 84 LEU A O 1
ATOM 648 N N . PRO A 1 85 ? 28.739 14.105 -22.284 1.00 95.62 85 PRO A N 1
ATOM 649 C CA . PRO A 1 85 ? 28.917 15.156 -21.287 1.00 95.62 85 PRO A CA 1
ATOM 650 C C . PRO A 1 85 ? 27.932 14.992 -20.118 1.00 95.62 85 PRO A C 1
ATOM 652 O O . PRO A 1 85 ? 26.786 14.592 -20.319 1.00 95.62 85 PRO A O 1
ATOM 655 N N . ILE A 1 86 ? 28.356 15.327 -18.893 1.00 90.44 86 ILE A N 1
ATOM 656 C CA . ILE A 1 86 ? 27.574 15.052 -17.673 1.00 90.44 86 ILE A CA 1
ATOM 657 C C . ILE A 1 86 ? 26.170 15.671 -17.703 1.00 90.44 86 ILE A C 1
ATOM 659 O O . ILE A 1 86 ? 25.211 15.034 -17.268 1.00 90.44 86 ILE A O 1
ATOM 663 N N . ASP A 1 87 ? 26.032 16.878 -18.249 1.00 90.12 87 ASP A N 1
ATOM 664 C CA . ASP A 1 87 ? 24.744 17.572 -18.321 1.00 90.12 87 ASP A CA 1
ATOM 665 C C . ASP A 1 87 ? 23.795 16.908 -19.326 1.00 90.12 87 ASP A C 1
ATOM 667 O O . ASP A 1 87 ? 22.598 16.791 -19.067 1.00 90.12 87 ASP A O 1
ATOM 671 N N . GLU A 1 88 ? 24.333 16.380 -20.426 1.00 90.25 88 GLU A N 1
ATOM 672 C CA . GLU A 1 88 ? 23.563 15.612 -21.405 1.00 90.25 88 GLU A CA 1
ATOM 673 C C . GLU A 1 88 ? 23.169 14.234 -20.848 1.00 90.25 88 GLU A C 1
ATOM 675 O O . GLU A 1 88 ? 22.019 13.808 -20.975 1.00 90.25 88 GLU A O 1
ATOM 680 N N . ALA A 1 89 ? 24.091 13.556 -20.159 1.00 89.56 89 ALA A N 1
ATOM 681 C CA . ALA A 1 89 ? 23.825 12.278 -19.505 1.00 89.56 89 ALA A CA 1
ATOM 682 C C . ALA A 1 89 ? 22.723 12.404 -18.438 1.00 89.56 89 ALA A C 1
ATOM 684 O O . ALA A 1 89 ? 21.831 11.561 -18.371 1.00 89.56 89 ALA A O 1
ATOM 685 N N . ARG A 1 90 ? 22.726 13.483 -17.643 1.00 86.50 90 ARG A N 1
ATOM 686 C CA . ARG A 1 90 ? 21.690 13.760 -16.630 1.00 86.50 90 ARG A CA 1
ATOM 687 C C . ARG A 1 90 ? 20.296 13.938 -17.223 1.00 86.50 90 ARG A C 1
ATOM 689 O O . ARG A 1 90 ? 19.319 13.530 -16.604 1.00 86.50 90 ARG A O 1
ATOM 696 N N . GLN A 1 91 ? 20.191 14.522 -18.413 1.00 87.06 91 GLN A N 1
ATOM 697 C CA . GLN A 1 91 ? 18.904 14.688 -19.092 1.00 87.06 91 GLN A CA 1
ATOM 698 C C . GLN A 1 91 ? 18.380 13.369 -19.673 1.00 87.06 91 GLN A C 1
ATOM 700 O O . GLN A 1 91 ? 17.170 13.167 -19.740 1.00 87.06 91 GLN A O 1
ATOM 705 N N . LYS A 1 92 ? 19.283 12.461 -20.059 1.00 88.75 92 LYS A N 1
ATOM 706 C CA . LYS A 1 92 ? 18.951 11.191 -20.722 1.00 88.75 92 LYS A CA 1
ATOM 707 C C . LYS A 1 92 ? 18.896 9.983 -19.789 1.00 88.75 92 LYS A C 1
ATOM 709 O O . LYS A 1 92 ? 18.424 8.927 -20.211 1.00 88.75 92 LYS A O 1
ATOM 714 N N . ILE A 1 93 ? 19.388 10.099 -18.553 1.00 90.12 93 ILE A N 1
ATOM 715 C CA . ILE A 1 93 ? 19.391 8.978 -17.615 1.00 90.12 93 ILE A CA 1
ATOM 716 C C . ILE A 1 93 ? 17.965 8.598 -17.222 1.00 90.12 93 ILE A C 1
ATOM 718 O O . ILE A 1 93 ? 17.166 9.421 -16.761 1.00 90.12 93 ILE A O 1
ATOM 722 N N . ILE A 1 94 ? 17.677 7.315 -17.386 1.00 91.38 94 ILE A N 1
ATOM 723 C CA . ILE A 1 94 ? 16.474 6.655 -16.906 1.00 91.38 94 ILE A CA 1
ATOM 724 C C . ILE A 1 94 ? 16.933 5.730 -15.788 1.00 91.38 94 ILE A C 1
ATOM 726 O O . ILE A 1 94 ? 17.814 4.896 -15.995 1.00 91.38 94 ILE A O 1
ATOM 730 N N . SER A 1 95 ? 16.361 5.915 -14.603 1.00 91.44 95 SER A N 1
ATOM 731 C CA . SER A 1 95 ? 16.575 5.051 -13.446 1.00 91.44 95 SER A CA 1
ATOM 732 C C . SER A 1 95 ? 15.229 4.503 -13.026 1.00 91.44 95 SER A C 1
ATOM 734 O O . SER A 1 95 ? 14.286 5.274 -12.844 1.00 91.44 95 SER A O 1
ATOM 736 N N . ILE A 1 96 ? 15.169 3.186 -12.885 1.00 95.38 96 ILE A N 1
ATOM 737 C CA . ILE A 1 96 ? 13.949 2.443 -12.594 1.00 95.38 96 ILE A CA 1
ATOM 738 C C . ILE A 1 96 ? 14.197 1.685 -11.303 1.00 95.38 96 ILE A C 1
ATOM 740 O O . ILE A 1 96 ? 15.187 0.953 -11.201 1.00 95.38 96 ILE A O 1
ATOM 744 N N . ASN A 1 97 ? 13.324 1.888 -10.327 1.00 96.12 97 ASN A N 1
ATOM 745 C CA . ASN A 1 97 ? 13.299 1.131 -9.089 1.00 96.12 97 ASN A CA 1
ATOM 746 C C . ASN A 1 97 ? 12.224 0.056 -9.215 1.00 96.12 97 ASN A C 1
ATOM 748 O O . ASN A 1 97 ? 11.114 0.331 -9.665 1.00 96.12 97 ASN A O 1
ATOM 752 N N . ILE A 1 98 ? 12.569 -1.160 -8.816 1.00 96.12 98 ILE A N 1
ATOM 753 C CA . ILE A 1 98 ? 11.627 -2.263 -8.692 1.00 96.12 98 ILE A CA 1
ATOM 754 C C . ILE A 1 98 ? 11.544 -2.640 -7.228 1.00 96.12 98 ILE A C 1
ATOM 756 O O . ILE A 1 98 ? 12.578 -2.803 -6.573 1.00 96.12 98 ILE A O 1
ATOM 760 N N . GLN A 1 99 ? 10.324 -2.838 -6.750 1.00 95.38 99 GLN A N 1
ATOM 761 C CA . GLN A 1 99 ? 10.055 -3.534 -5.510 1.00 95.38 99 GLN A CA 1
ATOM 762 C C . GLN A 1 99 ? 9.052 -4.658 -5.773 1.00 95.38 99 GLN A C 1
ATOM 764 O O . GLN A 1 99 ? 8.008 -4.439 -6.379 1.00 95.38 99 GLN A O 1
ATOM 769 N N . VAL A 1 100 ? 9.385 -5.868 -5.335 1.00 94.69 100 VAL A N 1
ATOM 770 C CA . VAL A 1 100 ? 8.485 -7.021 -5.355 1.00 94.69 100 VAL A CA 1
ATOM 771 C C . VAL A 1 100 ? 8.322 -7.494 -3.922 1.00 94.69 100 VAL A C 1
ATOM 773 O O . VAL A 1 100 ? 9.304 -7.868 -3.286 1.00 94.69 100 VAL A O 1
ATOM 776 N N . THR A 1 101 ? 7.097 -7.478 -3.424 1.00 92.19 101 THR A N 1
ATOM 777 C CA . THR A 1 101 ? 6.759 -7.837 -2.046 1.00 92.19 101 THR A CA 1
ATOM 778 C C . THR A 1 101 ? 5.886 -9.072 -2.068 1.00 92.19 101 THR A C 1
ATOM 780 O O . THR A 1 101 ? 4.881 -9.102 -2.771 1.00 92.19 101 THR A O 1
ATOM 783 N N . GLN A 1 102 ? 6.266 -10.102 -1.323 1.00 89.94 102 GLN A N 1
ATOM 784 C CA . GLN A 1 102 ? 5.450 -11.292 -1.141 1.00 89.94 102 GLN A CA 1
ATOM 785 C C . GLN A 1 102 ? 4.859 -11.312 0.259 1.00 89.94 102 GLN A C 1
ATOM 787 O O . GLN A 1 102 ? 5.584 -11.530 1.235 1.00 89.94 102 GLN A O 1
ATOM 792 N N . HIS A 1 103 ? 3.540 -11.160 0.301 1.00 84.88 103 HIS A N 1
ATOM 793 C CA . HIS A 1 103 ? 2.748 -11.280 1.510 1.00 84.88 103 HIS A CA 1
ATOM 794 C C . HIS A 1 103 ? 2.754 -12.705 2.031 1.00 84.88 103 HIS A C 1
ATOM 796 O O . HIS A 1 103 ? 2.708 -13.679 1.266 1.00 84.88 103 HIS A O 1
ATOM 802 N N . THR A 1 104 ? 2.834 -12.826 3.352 1.00 74.94 104 THR A N 1
ATOM 803 C CA . THR A 1 104 ? 2.853 -14.118 4.035 1.00 74.94 104 THR A CA 1
ATOM 804 C C . THR A 1 104 ? 1.482 -14.470 4.612 1.00 74.94 104 THR A C 1
ATOM 806 O O . THR A 1 104 ? 1.372 -14.834 5.774 1.00 74.94 104 THR A O 1
ATOM 809 N N . GLY A 1 105 ? 0.435 -14.451 3.776 1.00 64.81 105 GLY A N 1
ATOM 810 C CA . GLY A 1 105 ? -0.825 -15.160 4.039 1.00 64.81 105 GLY A CA 1
ATOM 811 C C . GLY A 1 105 ? -1.545 -14.741 5.321 1.00 64.81 105 GLY A C 1
ATOM 812 O O . GLY A 1 105 ? -2.063 -15.618 6.019 1.00 64.81 105 GLY A O 1
ATOM 813 N N . GLY A 1 106 ? -1.512 -13.450 5.660 1.00 73.19 106 GLY A N 1
ATOM 814 C CA . GLY A 1 106 ? -2.028 -12.910 6.915 1.00 73.19 106 GLY A CA 1
ATOM 815 C C . GLY A 1 106 ? -3.521 -12.585 6.882 1.00 73.19 106 GLY A C 1
ATOM 816 O O . GLY A 1 106 ? -4.195 -12.695 5.857 1.00 73.19 106 GLY A O 1
ATOM 817 N N . ASP A 1 107 ? -4.049 -12.128 8.020 1.00 75.69 107 ASP A N 1
ATOM 818 C CA . ASP A 1 107 ? -5.430 -11.637 8.077 1.00 75.69 107 ASP A CA 1
ATOM 819 C C . ASP A 1 107 ? -5.582 -10.320 7.291 1.00 75.69 107 ASP A C 1
ATOM 821 O O . ASP A 1 107 ? -6.681 -9.987 6.845 1.00 75.69 107 ASP A O 1
ATOM 825 N N . SER A 1 108 ? -4.496 -9.563 7.132 1.00 77.44 108 SER A N 1
ATOM 826 C CA . SER A 1 108 ? -4.398 -8.324 6.351 1.00 77.44 108 SER A CA 1
ATOM 827 C C . SER A 1 108 ? -4.467 -8.532 4.834 1.00 77.44 108 SER A C 1
ATOM 829 O O . SER A 1 108 ? -4.937 -7.629 4.145 1.00 77.44 108 SER A O 1
ATOM 831 N N . ASP A 1 109 ? -4.140 -9.721 4.309 1.00 80.06 109 ASP A N 1
ATOM 832 C CA . ASP A 1 109 ? -4.162 -10.020 2.864 1.00 80.06 109 ASP A CA 1
ATOM 833 C C . ASP A 1 109 ? -5.540 -9.777 2.218 1.00 80.06 109 ASP A C 1
ATOM 835 O O . ASP A 1 109 ? -5.637 -9.504 1.020 1.00 80.06 109 ASP A O 1
ATOM 839 N N . GLN A 1 110 ? -6.626 -9.834 3.002 1.00 83.81 110 GLN A N 1
ATOM 840 C CA . GLN A 1 110 ? -7.976 -9.509 2.524 1.00 83.81 110 GLN A CA 1
ATOM 841 C C . GLN A 1 110 ? -8.105 -8.055 2.032 1.00 83.81 110 GLN A C 1
ATOM 843 O O . GLN A 1 110 ? -8.972 -7.760 1.211 1.00 83.81 110 GLN A O 1
ATOM 848 N N . TRP A 1 111 ? -7.234 -7.163 2.509 1.00 87.12 111 TRP A N 1
ATOM 849 C CA . TRP A 1 111 ? -7.188 -5.747 2.156 1.00 87.12 111 TRP A CA 1
ATOM 850 C C . TRP A 1 111 ? -6.109 -5.422 1.123 1.00 87.12 111 TRP A C 1
ATOM 852 O O . TRP A 1 111 ? -5.961 -4.267 0.746 1.00 87.12 111 TRP A O 1
ATOM 862 N N . LEU A 1 112 ? -5.376 -6.413 0.614 1.00 86.25 112 LEU A N 1
ATOM 863 C CA . LEU A 1 112 ? -4.203 -6.161 -0.220 1.00 86.25 112 LEU A CA 1
ATOM 864 C C . LEU A 1 112 ? -4.534 -5.380 -1.504 1.00 86.25 112 LEU A C 1
ATOM 866 O O . LEU A 1 112 ? -3.849 -4.422 -1.847 1.00 86.25 112 LEU A O 1
ATOM 870 N N . LEU A 1 113 ? -5.615 -5.740 -2.208 1.00 89.25 113 LEU A N 1
ATOM 871 C CA . LEU A 1 113 ? -6.058 -4.974 -3.384 1.00 89.25 113 LEU A CA 1
ATOM 872 C C . LEU A 1 113 ? -6.480 -3.551 -3.006 1.00 89.25 113 LEU A C 1
ATOM 874 O O . LEU A 1 113 ? -6.211 -2.614 -3.751 1.00 89.25 113 LEU A O 1
ATOM 878 N N . HIS A 1 114 ? -7.126 -3.409 -1.851 1.00 88.56 114 HIS A N 1
ATOM 879 C CA . HIS A 1 114 ? -7.600 -2.133 -1.334 1.00 88.56 114 HIS A CA 1
ATOM 880 C C . HIS A 1 114 ? -6.438 -1.190 -1.003 1.00 88.56 114 HIS A C 1
ATOM 882 O O . HIS A 1 114 ? -6.479 -0.028 -1.391 1.00 88.56 114 HIS A O 1
ATOM 888 N N . GLU A 1 115 ? -5.383 -1.697 -0.364 1.00 84.69 115 GLU A N 1
ATOM 889 C CA . GLU A 1 115 ? -4.165 -0.949 -0.020 1.00 84.69 115 GLU A CA 1
ATOM 890 C C . GLU A 1 115 ? -3.329 -0.589 -1.252 1.00 84.69 115 GLU A C 1
ATOM 892 O O . GLU A 1 115 ? -2.819 0.526 -1.360 1.00 84.69 115 GLU A O 1
ATOM 897 N N . VAL A 1 116 ? -3.237 -1.496 -2.232 1.00 88.00 116 VAL A N 1
ATOM 898 C CA . VAL A 1 116 ? -2.610 -1.168 -3.520 1.00 88.00 116 VAL A CA 1
ATOM 899 C C . VAL A 1 116 ? -3.368 -0.041 -4.209 1.00 88.00 116 VAL A C 1
ATOM 901 O O . VAL A 1 116 ? -2.739 0.863 -4.746 1.00 88.00 116 VAL A O 1
ATOM 904 N N . GLU A 1 117 ? -4.699 -0.079 -4.202 1.00 89.81 117 GLU A N 1
ATOM 905 C CA . GLU A 1 117 ? -5.527 0.968 -4.793 1.00 89.81 117 GLU A CA 1
ATOM 906 C C . GLU A 1 117 ? -5.430 2.302 -4.032 1.00 89.81 117 GLU A C 1
ATOM 908 O O . GLU A 1 117 ? -5.390 3.352 -4.676 1.00 89.81 117 GLU A O 1
ATOM 913 N N . ASP A 1 118 ? -5.337 2.269 -2.697 1.00 85.75 118 ASP A N 1
ATOM 914 C CA . ASP A 1 118 ? -5.166 3.452 -1.838 1.00 85.75 118 ASP A CA 1
ATOM 915 C C . ASP A 1 118 ? -3.971 4.306 -2.276 1.00 85.75 118 ASP A C 1
ATOM 917 O O . ASP A 1 118 ? -4.096 5.518 -2.425 1.00 85.75 118 ASP A O 1
ATOM 921 N N . GLY A 1 119 ? -2.843 3.667 -2.614 1.00 83.62 119 GLY A N 1
ATOM 922 C CA . GLY A 1 119 ? -1.639 4.350 -3.106 1.00 83.62 119 GLY A CA 1
ATOM 923 C C . GLY A 1 119 ? -1.822 5.132 -4.417 1.00 83.62 119 GLY A C 1
ATOM 924 O O . GLY A 1 119 ? -0.947 5.907 -4.799 1.00 83.62 119 GLY A O 1
ATOM 925 N N . TYR A 1 120 ? -2.946 4.948 -5.116 1.00 86.81 120 TYR A N 1
ATOM 926 C CA . TYR A 1 120 ? -3.294 5.670 -6.343 1.00 86.81 120 TYR A CA 1
ATOM 927 C C . TYR A 1 120 ? -4.465 6.643 -6.161 1.00 86.81 120 TYR A C 1
ATOM 929 O O . TYR A 1 120 ? -4.798 7.364 -7.114 1.00 86.81 120 TYR A O 1
ATOM 937 N N . ARG A 1 121 ? -5.085 6.671 -4.980 1.00 84.56 121 ARG A N 1
ATOM 938 C CA . ARG A 1 121 ? -6.168 7.584 -4.611 1.00 84.56 121 ARG A CA 1
ATOM 939 C C . ARG A 1 121 ? -5.603 8.823 -3.921 1.00 84.56 121 ARG A C 1
ATOM 941 O O . ARG A 1 121 ? -4.536 8.784 -3.321 1.00 84.56 121 ARG A O 1
ATOM 948 N N . ASP A 1 122 ? -6.321 9.937 -4.024 1.00 70.19 122 ASP A N 1
ATOM 949 C CA . ASP A 1 122 ? -6.044 11.109 -3.187 1.00 70.19 122 ASP A CA 1
ATOM 950 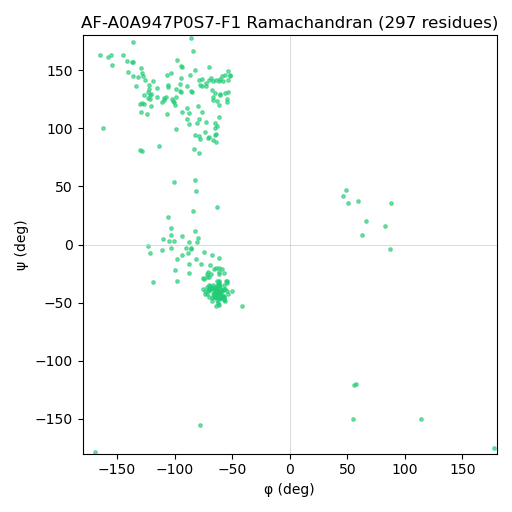C C . ASP A 1 122 ? -6.654 10.855 -1.801 1.00 70.19 122 ASP A C 1
ATOM 952 O O . ASP A 1 122 ? -7.787 11.245 -1.530 1.00 70.19 122 ASP A O 1
ATOM 956 N N . SER A 1 123 ? -5.973 10.052 -0.977 1.00 57.25 123 SER A N 1
ATOM 957 C CA . SER A 1 123 ? -6.506 9.549 0.298 1.00 57.25 123 SER A CA 1
ATOM 958 C C . SER A 1 123 ? -6.397 10.549 1.454 1.00 57.25 123 SER A C 1
ATOM 960 O O . SER A 1 123 ? -7.070 10.382 2.475 1.00 57.25 123 SER A O 1
ATOM 962 N N . ASP A 1 124 ? -5.631 11.633 1.278 1.00 52.59 124 ASP A N 1
ATOM 963 C CA . ASP A 1 124 ? -5.531 12.736 2.245 1.00 52.59 124 ASP A CA 1
ATOM 964 C C . ASP A 1 124 ? -6.856 13.499 2.387 1.00 52.59 124 ASP A C 1
ATOM 966 O O . ASP A 1 124 ? -7.121 14.154 3.401 1.00 52.59 124 ASP A O 1
ATOM 970 N N . GLN A 1 125 ? -7.728 13.382 1.389 1.00 53.41 125 GLN A N 1
ATOM 971 C CA . GLN A 1 125 ? -9.088 13.878 1.428 1.00 53.41 125 GLN A CA 1
ATOM 972 C C . GLN A 1 125 ? -9.995 12.668 1.224 1.00 53.41 125 GLN A C 1
ATOM 974 O O . GLN A 1 125 ? -9.812 11.905 0.291 1.00 53.41 125 GLN A O 1
ATOM 979 N N . LEU A 1 126 ? -11.003 12.456 2.073 1.00 60.41 126 LEU A N 1
ATOM 980 C CA . LEU A 1 126 ? -12.002 11.374 1.940 1.00 60.41 126 LEU A CA 1
ATOM 981 C C . LEU A 1 126 ? -12.874 11.497 0.660 1.00 60.41 126 LEU A C 1
ATOM 983 O O . LEU A 1 126 ? -14.081 11.249 0.684 1.00 60.41 126 LEU A O 1
ATOM 987 N N . GLU A 1 127 ? -12.328 12.025 -0.428 1.00 62.12 127 GLU A N 1
ATOM 988 C CA . GLU A 1 127 ? -12.898 12.159 -1.758 1.00 62.12 127 GLU A CA 1
ATOM 989 C C . GLU A 1 127 ? -12.910 10.821 -2.486 1.00 62.12 127 GLU A C 1
ATOM 991 O O . GLU A 1 127 ? -13.838 10.593 -3.255 1.00 62.12 127 GLU A O 1
ATOM 996 N N . ALA A 1 128 ? -11.964 9.921 -2.173 1.00 62.75 128 ALA A N 1
ATOM 997 C CA . ALA A 1 128 ? -11.876 8.574 -2.739 1.00 62.75 128 ALA A CA 1
ATOM 998 C C . ALA A 1 128 ? -12.060 8.564 -4.257 1.00 62.75 128 ALA A C 1
ATOM 1000 O O . ALA A 1 128 ? -12.717 7.694 -4.821 1.00 62.75 128 ALA A O 1
ATOM 1001 N N . VAL A 1 129 ? -11.453 9.539 -4.921 1.00 75.12 129 VAL A N 1
ATOM 1002 C CA . VAL A 1 129 ? -11.243 9.511 -6.359 1.00 75.12 129 VAL A CA 1
ATOM 1003 C C . VAL A 1 129 ? -9.777 9.162 -6.568 1.00 75.12 129 VAL A C 1
ATOM 1005 O O . VAL A 1 129 ? -8.912 9.472 -5.742 1.00 75.12 129 VAL A O 1
ATOM 1008 N N . LEU A 1 130 ? -9.492 8.452 -7.653 1.00 82.25 130 LEU A N 1
ATOM 1009 C CA . LEU A 1 130 ? -8.118 8.333 -8.112 1.00 82.25 130 LEU A CA 1
ATOM 1010 C C . LEU A 1 130 ? -7.488 9.722 -8.252 1.00 82.25 130 LEU A C 1
ATOM 1012 O O . LEU A 1 130 ? -8.156 10.663 -8.684 1.00 82.25 130 LEU A O 1
ATOM 1016 N N . SER A 1 131 ? -6.190 9.826 -7.964 1.00 83.62 131 SER A N 1
ATOM 1017 C CA . SER A 1 131 ? -5.448 11.030 -8.340 1.00 83.62 131 SER A CA 1
ATOM 1018 C C . SER A 1 131 ? -5.628 11.298 -9.841 1.00 83.62 131 SER A C 1
ATOM 1020 O O . SER A 1 131 ? -5.765 10.358 -10.629 1.00 83.62 131 SER A O 1
ATOM 1022 N N . GLU A 1 132 ? -5.593 12.560 -10.271 1.00 84.50 132 GLU A N 1
ATOM 1023 C CA . GLU A 1 132 ? -5.820 12.922 -11.682 1.00 84.50 132 GLU A CA 1
ATOM 1024 C C . GLU A 1 132 ? -4.871 12.185 -12.651 1.00 84.50 132 GLU A C 1
ATOM 1026 O O . GLU A 1 132 ? -5.230 11.863 -13.785 1.00 84.50 132 GLU A O 1
ATOM 1031 N N . ALA A 1 133 ? -3.656 11.870 -12.198 1.00 88.19 133 ALA A N 1
ATOM 1032 C CA . ALA A 1 133 ? -2.665 11.149 -12.990 1.00 88.19 133 ALA A CA 1
ATOM 1033 C C . ALA A 1 133 ? -2.770 9.614 -12.869 1.00 88.19 133 ALA A C 1
ATOM 1035 O O . ALA A 1 133 ? -2.086 8.902 -13.619 1.00 88.19 133 ALA A O 1
ATOM 1036 N N . SER A 1 134 ? -3.613 9.102 -11.971 1.00 91.31 134 SER A N 1
ATOM 1037 C CA . SER A 1 134 ? -3.844 7.676 -11.742 1.00 91.31 134 SER A CA 1
ATOM 1038 C C . SER A 1 134 ? -4.914 7.102 -12.675 1.00 91.31 134 SER A C 1
ATOM 1040 O O . SER A 1 134 ? -5.891 7.761 -13.016 1.00 91.31 134 SER A O 1
ATOM 1042 N N . ARG A 1 135 ? -4.758 5.840 -13.087 1.00 92.69 135 ARG A N 1
ATOM 1043 C CA . ARG A 1 135 ? -5.765 5.077 -13.851 1.00 92.69 135 ARG A CA 1
ATOM 1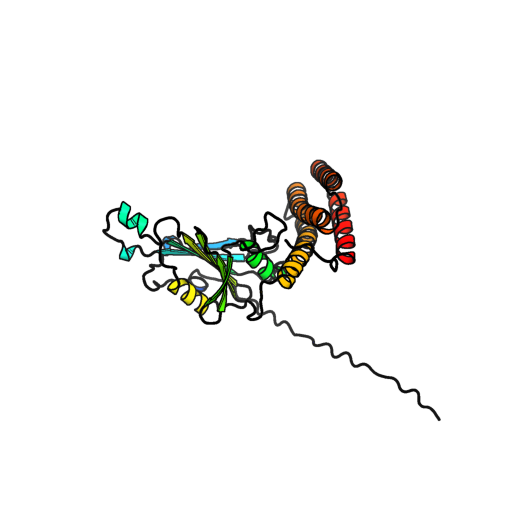044 C C . ARG A 1 135 ? -5.462 3.584 -13.851 1.00 92.69 135 ARG A C 1
ATOM 1046 O O . ARG A 1 135 ? -4.319 3.178 -13.648 1.00 92.69 135 ARG A O 1
ATOM 1053 N N . LEU A 1 136 ? -6.459 2.774 -14.202 1.00 94.94 136 LEU A N 1
ATOM 1054 C CA . LEU A 1 136 ? -6.196 1.415 -14.672 1.00 94.94 136 LEU A CA 1
ATOM 1055 C C . LEU A 1 136 ? -5.609 1.464 -16.082 1.00 94.94 136 LEU A C 1
ATOM 1057 O O . LEU A 1 136 ? -6.086 2.198 -16.953 1.00 94.94 136 LEU A O 1
ATOM 1061 N N . ARG A 1 137 ? -4.582 0.656 -16.323 1.00 94.75 137 ARG A N 1
ATOM 1062 C CA . ARG A 1 137 ? -3.977 0.480 -17.643 1.00 94.75 137 ARG A CA 1
ATOM 1063 C C . ARG A 1 137 ? -3.965 -0.995 -18.004 1.00 94.75 137 ARG A C 1
ATOM 1065 O O . ARG A 1 137 ? -3.700 -1.843 -17.160 1.00 94.75 137 ARG A O 1
ATOM 1072 N N . THR A 1 138 ? -4.216 -1.295 -19.273 1.00 96.19 138 THR A N 1
ATOM 1073 C CA . THR A 1 138 ? -4.074 -2.653 -19.802 1.00 96.19 138 THR A CA 1
ATOM 1074 C C . THR A 1 138 ? -2.772 -2.771 -20.580 1.00 96.19 138 THR A C 1
ATOM 1076 O O . THR A 1 138 ? -2.547 -2.026 -21.534 1.00 96.19 138 THR A O 1
ATOM 1079 N N . ILE A 1 139 ? -1.919 -3.720 -20.194 1.00 95.81 139 ILE A N 1
ATOM 1080 C CA . ILE A 1 139 ? -0.676 -4.057 -20.899 1.00 95.81 139 ILE A CA 1
ATOM 1081 C C . ILE A 1 139 ? -0.647 -5.571 -21.094 1.00 95.81 139 ILE A C 1
ATOM 1083 O O . ILE A 1 139 ? -0.705 -6.320 -20.126 1.00 95.81 139 ILE A O 1
ATOM 1087 N N . ASN A 1 140 ? -0.573 -6.044 -22.342 1.00 93.62 140 ASN A N 1
ATOM 1088 C CA . ASN A 1 140 ? -0.571 -7.479 -22.669 1.00 93.62 140 ASN A CA 1
ATOM 1089 C C . ASN A 1 140 ? -1.701 -8.259 -21.961 1.00 93.62 140 ASN A C 1
ATOM 1091 O O . ASN A 1 140 ? -1.452 -9.297 -21.355 1.00 93.62 140 ASN A O 1
ATOM 1095 N N . ASN A 1 141 ? -2.929 -7.727 -21.998 1.00 93.31 141 ASN A N 1
ATOM 1096 C CA . ASN A 1 141 ? -4.125 -8.258 -21.320 1.00 93.31 141 ASN A CA 1
ATOM 1097 C C . ASN A 1 141 ? -4.069 -8.306 -19.781 1.00 93.31 141 ASN A C 1
ATOM 1099 O O . ASN A 1 141 ? -4.988 -8.832 -19.163 1.00 93.31 141 ASN A O 1
ATOM 1103 N N . ASN A 1 142 ? -3.042 -7.732 -19.156 1.00 97.12 142 ASN A N 1
ATOM 1104 C CA . ASN A 1 142 ? -2.972 -7.563 -17.710 1.00 97.12 142 ASN A CA 1
ATOM 1105 C C . ASN A 1 142 ? -3.499 -6.178 -17.336 1.00 97.12 142 ASN A C 1
ATOM 1107 O O . ASN A 1 142 ? -3.078 -5.184 -17.934 1.00 97.12 142 ASN A O 1
ATOM 1111 N N . ILE A 1 143 ? -4.400 -6.114 -16.356 1.00 96.94 143 ILE A N 1
ATOM 1112 C CA . ILE A 1 143 ? -4.820 -4.850 -15.742 1.00 96.94 143 ILE A CA 1
ATOM 1113 C C . ILE A 1 143 ? -3.838 -4.501 -14.631 1.00 96.94 143 ILE A C 1
ATOM 1115 O O . ILE A 1 143 ? -3.518 -5.350 -13.805 1.00 96.94 143 ILE A O 1
ATOM 1119 N N . ILE A 1 144 ? -3.373 -3.258 -14.610 1.00 96.69 144 ILE A N 1
ATOM 1120 C CA . ILE A 1 144 ? -2.466 -2.732 -13.590 1.00 96.69 144 ILE A CA 1
ATOM 1121 C C . ILE A 1 144 ? -2.919 -1.339 -13.153 1.00 96.69 144 ILE A C 1
ATOM 1123 O O . ILE A 1 144 ? -3.569 -0.627 -13.928 1.00 96.69 144 ILE A O 1
ATOM 1127 N N . PHE A 1 145 ? -2.525 -0.931 -11.951 1.00 95.44 145 PHE A N 1
ATOM 1128 C CA . PHE A 1 145 ? -2.577 0.467 -11.544 1.00 95.44 145 PHE A CA 1
ATOM 1129 C C . PHE A 1 145 ? -1.407 1.226 -12.163 1.00 95.44 145 PHE A C 1
ATOM 1131 O O . PHE A 1 145 ? -0.276 0.739 -12.225 1.00 95.44 145 PHE A O 1
ATOM 1138 N N . PHE A 1 146 ? -1.696 2.423 -12.657 1.00 95.06 146 PHE A N 1
ATOM 1139 C CA . PHE A 1 146 ? -0.730 3.301 -13.295 1.00 95.06 146 PHE A CA 1
ATOM 1140 C C . PHE A 1 146 ? -0.879 4.716 -12.747 1.00 95.06 146 PHE A C 1
ATOM 1142 O O . PHE A 1 146 ? -1.997 5.219 -12.683 1.00 95.06 146 PHE A O 1
ATOM 1149 N N . TYR A 1 147 ? 0.240 5.378 -12.458 1.00 91.88 147 TYR A N 1
ATOM 1150 C CA . TYR A 1 147 ? 0.312 6.796 -12.105 1.00 91.88 147 TYR A CA 1
ATOM 1151 C C . TYR A 1 147 ? 1.247 7.516 -13.077 1.00 91.88 147 TYR A C 1
ATOM 1153 O O . TYR A 1 147 ? 2.379 7.088 -13.272 1.00 91.88 147 TYR A O 1
ATOM 1161 N N . GLY A 1 148 ? 0.767 8.587 -13.715 1.00 87.75 148 GLY A N 1
ATOM 1162 C CA . GLY A 1 148 ? 1.451 9.291 -14.808 1.00 87.75 148 GLY A CA 1
ATOM 1163 C C . GLY A 1 148 ? 2.065 10.644 -14.461 1.00 87.75 148 GLY A C 1
ATOM 1164 O O . GLY A 1 148 ? 2.174 11.475 -15.360 1.00 87.75 148 GLY A O 1
ATOM 1165 N N . GLY A 1 149 ? 2.385 10.896 -13.190 1.00 83.75 149 GLY A N 1
ATOM 1166 C CA . GLY A 1 149 ? 2.940 12.170 -12.731 1.00 83.75 149 GLY A CA 1
ATOM 1167 C C . GLY A 1 149 ? 4.436 12.352 -13.031 1.00 83.75 149 GLY A C 1
ATOM 1168 O O . GLY A 1 149 ? 4.995 11.777 -13.965 1.00 83.75 149 GLY A O 1
ATOM 1169 N N . GLY A 1 150 ? 5.101 13.198 -12.235 1.00 82.31 150 GLY A N 1
ATOM 1170 C CA . GLY A 1 150 ? 6.552 13.421 -12.341 1.00 82.31 150 GLY A CA 1
ATOM 1171 C C . GLY A 1 150 ? 7.380 12.189 -11.956 1.00 82.31 150 GLY A C 1
ATOM 1172 O O . GLY A 1 150 ? 8.396 11.893 -12.588 1.00 82.31 150 GLY A O 1
ATOM 1173 N N . GLU A 1 151 ? 6.897 11.433 -10.978 1.00 86.75 151 GLU A N 1
ATOM 1174 C CA . GLU A 1 151 ? 7.240 10.030 -10.782 1.00 86.75 151 GLU A CA 1
ATOM 1175 C C . GLU A 1 151 ? 6.163 9.192 -11.464 1.00 86.75 151 GLU A C 1
ATOM 1177 O O . GLU A 1 151 ? 4.978 9.486 -11.329 1.00 86.75 151 GLU A O 1
ATOM 1182 N N . VAL A 1 152 ? 6.563 8.202 -12.251 1.00 91.31 152 VAL A N 1
ATOM 1183 C CA . VAL A 1 152 ? 5.632 7.321 -12.952 1.00 91.31 152 VAL A CA 1
ATOM 1184 C C . VAL A 1 152 ? 5.693 5.955 -12.294 1.00 91.31 152 VAL A C 1
ATOM 1186 O O . VAL A 1 152 ? 6.770 5.364 -12.195 1.00 91.31 152 VAL A O 1
ATOM 1189 N N . GLY A 1 153 ? 4.533 5.471 -11.861 1.00 93.38 153 GLY A N 1
ATOM 1190 C CA . GLY A 1 153 ? 4.389 4.237 -11.097 1.00 93.38 153 GLY A CA 1
ATOM 1191 C C . GLY A 1 153 ? 3.537 3.205 -11.828 1.00 93.38 153 GLY A C 1
ATOM 1192 O O . GLY A 1 153 ? 2.509 3.546 -12.417 1.00 93.38 153 GLY A O 1
ATOM 1193 N N . TYR A 1 154 ? 3.935 1.939 -11.746 1.00 96.12 154 TYR A N 1
ATOM 1194 C CA . TYR A 1 154 ? 3.165 0.781 -12.193 1.00 96.12 154 TYR A CA 1
ATOM 1195 C C . TYR A 1 154 ? 3.073 -0.211 -11.041 1.00 96.12 154 TYR A C 1
ATOM 1197 O O . TYR A 1 154 ? 4.109 -0.713 -10.608 1.00 96.12 154 TYR A O 1
ATOM 1205 N N . SER A 1 155 ? 1.858 -0.536 -10.603 1.00 95.62 155 SER A N 1
ATOM 1206 C CA . SER A 1 155 ? 1.648 -1.533 -9.552 1.00 95.62 155 SER A CA 1
ATOM 1207 C C . SER A 1 155 ? 0.583 -2.543 -9.920 1.00 95.62 155 SER A C 1
ATOM 1209 O O . SER A 1 155 ? -0.423 -2.212 -10.551 1.00 95.62 155 SER A O 1
ATOM 1211 N N . TRP A 1 156 ? 0.788 -3.788 -9.508 1.00 95.75 156 TRP A N 1
ATOM 1212 C CA . TRP A 1 156 ? -0.234 -4.820 -9.610 1.00 95.75 156 TRP A CA 1
ATOM 1213 C C . TRP A 1 156 ? 0.003 -5.966 -8.639 1.00 95.75 156 TRP A C 1
ATOM 1215 O O . TRP A 1 156 ? 1.113 -6.197 -8.159 1.00 95.75 156 TRP A O 1
ATOM 1225 N N . LEU A 1 157 ? -1.069 -6.717 -8.409 1.00 93.94 157 LEU A N 1
ATOM 1226 C CA . LEU A 1 157 ? -1.032 -7.959 -7.659 1.00 93.94 157 LEU A CA 1
ATOM 1227 C C . LEU A 1 157 ? -0.886 -9.155 -8.585 1.00 93.94 157 LEU A C 1
ATOM 1229 O O . LEU A 1 157 ? -1.480 -9.191 -9.656 1.00 93.94 157 LEU A O 1
ATOM 1233 N N . SER A 1 158 ? -0.137 -10.144 -8.125 1.00 93.56 158 SER A N 1
ATOM 1234 C CA . SER A 1 158 ? -0.008 -11.491 -8.662 1.00 93.56 158 SER A CA 1
ATOM 1235 C C . SER A 1 158 ? -0.250 -12.465 -7.504 1.00 93.56 158 SER A C 1
ATOM 1237 O O . SER A 1 158 ? 0.689 -12.977 -6.889 1.00 93.56 158 SER A O 1
ATOM 1239 N N . ASN A 1 159 ? -1.522 -12.704 -7.178 1.00 90.50 159 ASN A N 1
ATOM 1240 C CA . ASN A 1 159 ? -1.970 -13.327 -5.928 1.00 90.50 159 ASN A CA 1
ATOM 1241 C C . ASN A 1 159 ? -1.438 -12.547 -4.708 1.00 90.50 159 ASN A C 1
ATOM 1243 O O . ASN A 1 159 ? -1.697 -11.354 -4.599 1.00 90.50 159 ASN A O 1
ATOM 1247 N N . ALA A 1 160 ? -0.673 -13.198 -3.828 1.00 88.06 160 ALA A N 1
ATOM 1248 C CA . ALA A 1 160 ? -0.049 -12.593 -2.647 1.00 88.06 160 ALA A CA 1
ATOM 1249 C C . ALA A 1 160 ? 1.242 -11.804 -2.959 1.00 88.06 160 ALA A C 1
ATOM 1251 O O . ALA A 1 160 ? 1.945 -11.379 -2.048 1.00 88.06 160 ALA A O 1
ATOM 1252 N N . VAL A 1 161 ? 1.609 -11.647 -4.234 1.00 91.44 161 VAL A N 1
ATOM 1253 C CA . VAL A 1 161 ? 2.788 -10.872 -4.638 1.00 91.44 161 VAL A CA 1
ATOM 1254 C C . VAL A 1 161 ? 2.351 -9.513 -5.161 1.00 91.44 161 VAL A C 1
ATOM 1256 O O . VAL A 1 161 ? 1.579 -9.445 -6.112 1.00 91.44 161 VAL A O 1
ATOM 1259 N N . LEU A 1 162 ? 2.890 -8.440 -4.599 1.00 92.75 162 LEU A N 1
ATOM 1260 C CA . LEU A 1 162 ? 2.783 -7.086 -5.121 1.00 92.75 162 LEU A CA 1
ATOM 1261 C C . LEU A 1 162 ? 4.047 -6.733 -5.896 1.00 92.75 162 LEU A C 1
ATOM 1263 O O . LEU A 1 162 ? 5.156 -6.830 -5.374 1.00 92.75 162 LEU A O 1
ATOM 1267 N N . VAL A 1 163 ? 3.880 -6.294 -7.137 1.00 95.94 163 VAL A N 1
ATOM 1268 C CA . VAL A 1 163 ? 4.955 -5.704 -7.934 1.00 95.94 163 VAL A CA 1
ATOM 1269 C C . VAL A 1 163 ? 4.710 -4.208 -8.030 1.00 95.94 163 VAL A C 1
ATOM 1271 O O . VAL A 1 163 ? 3.633 -3.807 -8.459 1.00 95.94 163 VAL A O 1
ATOM 1274 N N . ASN A 1 164 ? 5.710 -3.406 -7.670 1.00 95.75 164 ASN A N 1
ATOM 1275 C CA . ASN A 1 164 ? 5.743 -1.960 -7.860 1.00 95.75 164 ASN A CA 1
ATOM 1276 C C . ASN A 1 164 ? 6.985 -1.569 -8.676 1.00 95.75 164 ASN A C 1
ATOM 1278 O O . ASN A 1 164 ? 8.107 -2.007 -8.395 1.00 95.75 164 ASN A O 1
ATOM 1282 N N . ILE A 1 165 ? 6.779 -0.748 -9.700 1.00 96.38 165 ILE A N 1
ATOM 1283 C CA . ILE A 1 165 ? 7.814 -0.242 -10.601 1.00 96.38 165 ILE A CA 1
ATOM 1284 C C . ILE A 1 165 ? 7.693 1.269 -10.670 1.00 96.38 165 ILE A C 1
ATOM 1286 O O . ILE A 1 165 ? 6.684 1.791 -11.136 1.00 96.38 165 ILE A O 1
ATOM 1290 N N . GLU A 1 166 ? 8.765 1.959 -10.308 1.00 94.50 166 GLU A N 1
ATOM 1291 C CA . GLU A 1 166 ? 8.821 3.417 -10.301 1.00 94.50 166 GLU A CA 1
ATOM 1292 C C . GLU A 1 166 ? 9.954 3.910 -11.189 1.00 94.50 166 GLU A C 1
ATOM 1294 O O . GLU A 1 166 ? 11.076 3.391 -11.158 1.00 94.50 166 GLU A O 1
ATOM 1299 N N . TYR A 1 167 ? 9.691 4.954 -11.970 1.00 92.31 167 TYR A N 1
ATOM 1300 C CA . TYR A 1 167 ? 10.749 5.695 -12.639 1.00 92.31 167 TYR A CA 1
ATOM 1301 C C . TYR A 1 167 ? 10.476 7.196 -12.640 1.00 92.31 167 TYR A C 1
ATOM 1303 O O . TYR A 1 167 ? 9.343 7.667 -12.705 1.00 92.31 167 TYR A O 1
ATOM 1311 N N . ASN A 1 168 ? 11.560 7.963 -12.602 1.00 85.62 168 ASN A N 1
ATOM 1312 C CA . ASN A 1 168 ? 11.493 9.415 -12.539 1.00 85.62 168 ASN A CA 1
ATOM 1313 C C . ASN A 1 168 ? 11.446 10.029 -13.942 1.00 85.62 168 ASN A C 1
ATOM 1315 O O . ASN A 1 168 ? 12.419 9.942 -14.703 1.00 85.62 168 ASN A O 1
ATOM 1319 N N . ASN A 1 169 ? 10.345 10.715 -14.239 1.00 82.12 169 ASN A N 1
ATOM 1320 C CA . ASN A 1 169 ? 10.128 11.472 -15.469 1.00 82.12 169 ASN A CA 1
ATOM 1321 C C . ASN A 1 169 ? 10.284 12.993 -15.267 1.00 82.12 169 ASN A C 1
ATOM 1323 O O . ASN A 1 169 ? 9.911 13.785 -16.128 1.00 82.12 169 ASN A O 1
ATOM 1327 N N . PHE A 1 170 ? 10.864 13.426 -14.142 1.00 76.38 170 PHE A N 1
ATOM 1328 C CA . PHE A 1 170 ? 11.228 14.826 -13.940 1.00 76.38 170 PHE A CA 1
ATOM 1329 C C . PHE A 1 170 ? 12.289 15.269 -14.964 1.00 76.38 170 PHE A C 1
ATOM 1331 O O . PHE A 1 170 ? 13.377 14.685 -15.049 1.00 76.38 170 PHE A O 1
ATOM 1338 N N . GLY A 1 171 ? 11.981 16.325 -15.722 1.00 74.94 171 GLY A N 1
ATOM 1339 C CA . GLY A 1 171 ? 12.872 16.926 -16.717 1.00 74.94 171 GLY A CA 1
ATOM 1340 C C . GLY A 1 171 ? 12.363 16.773 -18.157 1.00 74.94 171 GLY A C 1
ATOM 1341 O O . GLY A 1 171 ? 11.153 16.766 -18.380 1.00 74.94 171 GLY A O 1
ATOM 1342 N N . PRO A 1 172 ? 13.268 16.708 -19.153 1.00 78.12 172 PRO A N 1
ATOM 1343 C CA . PRO A 1 172 ? 12.892 16.406 -20.532 1.00 78.12 172 PRO A CA 1
ATOM 1344 C C . PRO A 1 172 ? 12.137 15.079 -20.608 1.00 78.12 172 PRO A C 1
ATOM 1346 O O . PRO A 1 172 ? 12.455 14.160 -19.857 1.00 78.12 172 PRO A O 1
ATOM 1349 N N . ALA A 1 173 ? 11.173 14.973 -21.524 1.00 80.06 173 ALA A N 1
ATOM 1350 C CA . ALA A 1 173 ? 10.369 13.764 -21.685 1.00 80.06 173 ALA A CA 1
ATOM 1351 C C . ALA A 1 173 ? 11.259 12.526 -21.898 1.00 80.06 173 ALA A C 1
ATOM 1353 O O . ALA A 1 173 ? 12.056 12.482 -22.841 1.00 80.06 173 ALA A O 1
ATOM 1354 N N . LYS A 1 174 ? 11.112 11.523 -21.027 1.00 84.06 174 LYS A N 1
ATOM 1355 C CA . LYS A 1 174 ? 11.805 10.231 -21.121 1.00 84.06 174 LYS A CA 1
ATOM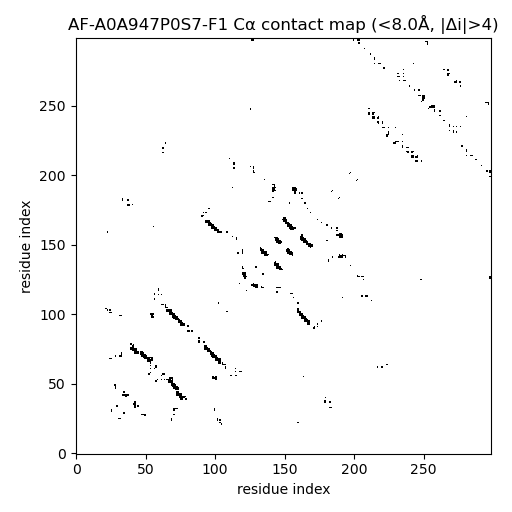 1356 C C . LYS A 1 174 ? 10.821 9.151 -21.573 1.00 84.06 174 LYS A C 1
ATOM 1358 O O . LYS A 1 174 ? 9.646 9.219 -21.209 1.00 84.06 174 LYS A O 1
ATOM 1363 N N . PRO A 1 175 ? 11.269 8.153 -22.354 1.00 86.88 175 PRO A N 1
ATOM 1364 C CA . PRO A 1 175 ? 10.409 7.035 -22.708 1.00 86.88 175 PRO A CA 1
ATOM 1365 C C . PRO A 1 175 ? 10.019 6.243 -21.456 1.00 86.88 175 PRO A C 1
ATOM 1367 O O . PRO A 1 175 ? 10.834 6.041 -20.552 1.00 86.88 175 PRO A O 1
ATOM 1370 N N . GLU A 1 176 ? 8.769 5.787 -21.426 1.00 90.88 176 GLU A N 1
ATOM 1371 C CA . GLU A 1 176 ? 8.294 4.828 -20.432 1.00 90.88 176 GLU A CA 1
ATOM 1372 C C . GLU A 1 176 ? 9.081 3.509 -20.538 1.00 90.88 176 GLU A C 1
ATOM 1374 O O . GLU A 1 176 ? 9.325 3.043 -21.652 1.00 90.88 176 GLU A O 1
ATOM 1379 N N . PRO A 1 177 ? 9.432 2.860 -19.414 1.00 92.38 177 PRO A N 1
ATOM 1380 C CA . PRO A 1 177 ? 10.191 1.615 -19.398 1.00 92.38 177 PRO A CA 1
ATOM 1381 C C . PRO A 1 177 ? 9.301 0.390 -19.636 1.00 92.38 177 PRO A C 1
ATOM 1383 O O . PRO A 1 177 ? 9.254 -0.538 -18.823 1.00 92.38 177 PRO A O 1
ATOM 1386 N N . LEU A 1 178 ? 8.559 0.391 -20.745 1.00 95.00 178 LEU A N 1
ATOM 1387 C CA . LEU A 1 178 ? 7.565 -0.643 -21.032 1.00 95.00 178 LEU A CA 1
ATOM 1388 C C . LEU A 1 178 ? 8.183 -2.036 -21.157 1.00 95.00 178 LEU A C 1
ATOM 1390 O O . LEU A 1 178 ? 7.536 -3.003 -20.772 1.00 95.00 178 LEU A O 1
ATOM 1394 N N . GLU A 1 179 ? 9.424 -2.160 -21.623 1.00 95.81 179 GLU A N 1
ATOM 1395 C CA . GLU A 1 179 ? 10.118 -3.445 -21.715 1.00 95.81 179 GLU A CA 1
ATOM 1396 C C . GLU A 1 179 ? 10.328 -4.073 -20.332 1.00 95.81 179 GLU A C 1
ATOM 1398 O O . GLU A 1 179 ? 10.129 -5.277 -20.171 1.00 95.81 179 GLU A O 1
ATOM 1403 N N . ILE A 1 180 ? 10.664 -3.265 -19.315 1.00 96.44 180 ILE A N 1
ATOM 1404 C CA . ILE A 1 180 ? 10.785 -3.751 -17.933 1.00 96.44 180 ILE A CA 1
ATOM 1405 C C . ILE A 1 180 ? 9.412 -4.154 -17.401 1.00 96.44 180 ILE A C 1
ATOM 1407 O O . ILE A 1 180 ? 9.260 -5.261 -16.886 1.00 96.44 180 ILE A O 1
ATOM 1411 N N . VAL A 1 181 ? 8.402 -3.294 -17.564 1.00 97.38 181 VAL A N 1
ATOM 1412 C CA . VAL A 1 181 ? 7.037 -3.572 -17.089 1.00 97.38 181 VAL A CA 1
ATOM 1413 C C . VAL A 1 181 ? 6.503 -4.871 -17.699 1.00 97.38 181 VAL A C 1
ATOM 1415 O O . VAL A 1 181 ? 5.981 -5.727 -16.990 1.00 97.38 181 VAL A O 1
ATOM 1418 N N . GLN A 1 182 ? 6.687 -5.068 -19.005 1.00 97.75 182 GLN A N 1
ATOM 1419 C CA . GLN A 1 182 ? 6.265 -6.280 -19.705 1.00 97.75 182 GLN A CA 1
ATOM 1420 C C . GLN A 1 182 ? 7.015 -7.528 -19.229 1.00 97.75 182 GLN A C 1
ATOM 1422 O O . GLN A 1 182 ? 6.393 -8.579 -19.081 1.00 97.75 182 GLN A O 1
ATOM 1427 N N . ALA A 1 183 ? 8.320 -7.430 -18.972 1.00 97.50 183 ALA A N 1
ATOM 1428 C CA . ALA A 1 183 ? 9.106 -8.552 -18.469 1.00 97.50 183 ALA A CA 1
ATOM 1429 C C . ALA A 1 183 ? 8.649 -8.976 -17.060 1.00 97.50 183 ALA A C 1
ATOM 1431 O O . ALA A 1 183 ? 8.484 -10.167 -16.792 1.00 97.50 183 ALA A O 1
ATOM 1432 N N . TYR A 1 184 ? 8.361 -8.014 -16.178 1.00 98.06 184 TYR A N 1
ATOM 1433 C CA . TYR A 1 184 ? 7.816 -8.311 -14.851 1.00 98.06 184 TYR A CA 1
ATOM 1434 C C . TYR A 1 184 ? 6.383 -8.843 -14.911 1.00 98.06 184 TYR A C 1
ATOM 1436 O O . TYR A 1 184 ? 6.073 -9.764 -14.167 1.00 98.06 184 TYR A O 1
ATOM 1444 N N . LEU A 1 185 ? 5.539 -8.366 -15.829 1.00 97.94 185 LEU A N 1
ATOM 1445 C CA . LEU A 1 185 ? 4.208 -8.942 -16.061 1.00 97.94 185 LEU A CA 1
ATOM 1446 C C . LEU A 1 185 ? 4.260 -10.390 -16.565 1.00 97.94 185 LEU A C 1
ATOM 1448 O O . LEU A 1 185 ? 3.363 -11.174 -16.276 1.00 97.94 185 LEU A O 1
ATOM 1452 N N . GLN A 1 186 ? 5.296 -10.773 -17.316 1.00 97.06 186 GLN A N 1
ATOM 1453 C CA . GLN A 1 186 ? 5.493 -12.174 -17.703 1.00 97.06 186 GLN A CA 1
ATOM 1454 C C . GLN A 1 186 ? 5.890 -13.047 -16.507 1.00 97.06 186 GLN A C 1
ATOM 1456 O O . GLN A 1 186 ? 5.457 -14.195 -16.425 1.00 97.06 186 GLN A O 1
ATOM 1461 N N . LYS A 1 187 ? 6.707 -12.514 -15.590 1.00 96.62 187 LYS A N 1
ATOM 1462 C CA . LYS A 1 187 ? 7.149 -13.225 -14.382 1.00 96.62 187 LYS A CA 1
ATOM 1463 C C . LYS A 1 187 ? 6.055 -13.300 -13.311 1.00 96.62 187 LYS A C 1
ATOM 1465 O O . LYS A 1 187 ? 5.896 -14.336 -12.674 1.00 96.62 187 LYS A O 1
ATOM 1470 N N . PHE A 1 188 ? 5.292 -12.223 -13.161 1.00 96.81 188 PHE A N 1
ATOM 1471 C CA . PHE A 1 188 ? 4.197 -12.050 -12.212 1.00 96.81 188 PHE A CA 1
ATOM 1472 C C . PHE A 1 188 ? 2.963 -11.529 -12.954 1.00 96.81 188 PHE A C 1
ATOM 1474 O O . PHE A 1 188 ? 2.727 -10.319 -12.967 1.00 96.81 188 PHE A O 1
ATOM 1481 N N . PRO A 1 189 ? 2.185 -12.403 -13.613 1.00 97.44 189 PRO A N 1
ATOM 1482 C CA . PRO A 1 189 ? 0.955 -11.991 -14.278 1.00 97.44 189 PRO A CA 1
ATOM 1483 C C . PRO A 1 189 ? -0.018 -11.338 -13.298 1.00 97.44 189 PRO A C 1
ATOM 1485 O O . PRO A 1 189 ? -0.169 -11.790 -12.163 1.00 97.44 189 PRO A O 1
ATOM 1488 N N . SER A 1 190 ? -0.700 -10.287 -13.747 1.00 97.31 190 SER A N 1
ATOM 1489 C CA . SER A 1 190 ? -1.665 -9.587 -12.909 1.00 97.31 190 SER A CA 1
ATOM 1490 C C . SER A 1 190 ? -2.877 -10.461 -12.609 1.00 97.31 190 SER A C 1
ATOM 1492 O O . SER A 1 190 ? -3.482 -11.053 -13.505 1.00 97.31 190 SER A O 1
ATOM 1494 N N . THR A 1 191 ? -3.259 -10.489 -11.340 1.00 95.62 191 THR A N 1
ATOM 1495 C CA . THR A 1 191 ? -4.498 -11.077 -10.833 1.00 95.62 191 THR A CA 1
ATOM 1496 C C . THR A 1 191 ? -5.546 -10.022 -10.496 1.00 95.62 191 THR A C 1
ATOM 1498 O O . THR A 1 191 ? -6.577 -10.360 -9.917 1.00 95.62 191 THR A O 1
ATOM 1501 N N . ILE A 1 192 ? -5.316 -8.750 -10.845 1.00 94.62 192 ILE A N 1
ATOM 1502 C CA . ILE A 1 192 ? -6.353 -7.719 -10.737 1.00 94.62 192 ILE A CA 1
ATOM 1503 C C . ILE A 1 192 ? -7.531 -8.126 -11.640 1.00 94.62 192 ILE A C 1
ATOM 1505 O O . ILE A 1 192 ? -7.313 -8.425 -12.820 1.00 94.62 192 ILE A O 1
ATOM 1509 N N . PRO A 1 193 ? -8.778 -8.152 -11.126 1.00 91.75 193 PRO A N 1
ATOM 1510 C CA . PRO A 1 193 ? -9.925 -8.596 -11.905 1.00 91.75 193 PRO A CA 1
ATOM 1511 C C . PRO A 1 193 ? -10.089 -7.798 -13.199 1.00 91.75 193 PRO A C 1
ATOM 1513 O O . PRO A 1 193 ? -10.161 -6.573 -13.178 1.00 91.75 193 PRO A O 1
ATOM 1516 N N . ALA A 1 194 ? -10.253 -8.499 -14.325 1.00 89.50 194 ALA A N 1
ATOM 1517 C CA . ALA A 1 194 ? -10.516 -7.871 -15.624 1.00 89.50 194 ALA A CA 1
ATOM 1518 C C . ALA A 1 194 ? -11.801 -7.015 -15.638 1.00 89.50 194 ALA A C 1
ATOM 1520 O O . ALA A 1 194 ? -11.985 -6.156 -16.495 1.00 89.50 194 ALA A O 1
ATOM 1521 N N . THR A 1 195 ? -12.703 -7.283 -14.692 1.00 88.81 195 THR A N 1
ATOM 1522 C CA . THR A 1 195 ? -13.975 -6.587 -14.492 1.00 88.81 195 THR A CA 1
ATOM 1523 C C . THR A 1 195 ? -13.871 -5.389 -13.552 1.00 88.81 195 THR A C 1
ATOM 1525 O O . THR A 1 195 ? -14.888 -4.737 -13.324 1.00 88.81 195 THR A O 1
ATOM 1528 N N . LEU A 1 196 ? -12.696 -5.118 -12.968 1.00 90.38 196 LEU A N 1
ATOM 1529 C CA . LEU A 1 196 ? -12.503 -3.961 -12.101 1.00 90.38 196 LEU A CA 1
ATOM 1530 C C . LEU A 1 196 ? -12.753 -2.689 -12.914 1.00 90.38 196 LEU A C 1
ATOM 1532 O O . LEU A 1 196 ? -12.090 -2.428 -13.918 1.00 90.38 196 LEU A O 1
ATOM 1536 N N . ALA A 1 197 ? -13.730 -1.907 -12.472 1.00 88.75 197 ALA A N 1
ATOM 1537 C CA . ALA A 1 197 ? -14.113 -0.661 -13.105 1.00 88.75 197 ALA A CA 1
ATOM 1538 C C . ALA A 1 197 ? -14.150 0.428 -12.039 1.00 88.75 197 ALA A C 1
ATOM 1540 O O . ALA A 1 197 ? -14.999 0.395 -11.153 1.00 88.75 197 ALA A O 1
ATOM 1541 N N . LEU A 1 198 ? -13.250 1.401 -12.159 1.00 87.94 198 LEU A N 1
ATOM 1542 C CA . LEU A 1 198 ? -13.188 2.547 -11.259 1.00 87.94 198 LEU A CA 1
ATOM 1543 C C . LEU A 1 198 ? -14.279 3.536 -11.664 1.00 87.94 198 LEU A C 1
ATOM 1545 O O . LEU A 1 198 ? -14.141 4.314 -12.607 1.00 87.94 198 LEU A O 1
ATOM 1549 N N . ASN A 1 199 ? -15.425 3.387 -11.018 1.00 87.50 199 ASN A N 1
ATOM 1550 C CA . ASN A 1 199 ? -16.619 4.184 -11.224 1.00 87.50 199 ASN A CA 1
ATOM 1551 C C . ASN A 1 199 ? -17.211 4.558 -9.864 1.00 87.50 199 ASN A C 1
ATOM 1553 O O . ASN A 1 199 ? -16.817 4.017 -8.836 1.00 87.50 199 ASN A O 1
ATOM 1557 N N . ARG A 1 200 ? -18.246 5.398 -9.880 1.00 87.06 200 ARG A N 1
ATOM 1558 C CA . ARG A 1 200 ? -18.919 5.871 -8.666 1.00 87.06 200 ARG A CA 1
ATOM 1559 C C . ARG A 1 200 ? -19.318 4.754 -7.687 1.00 87.06 200 ARG A C 1
ATOM 1561 O O . ARG A 1 200 ? -19.213 4.942 -6.483 1.00 87.06 200 ARG A O 1
ATOM 1568 N N . ALA A 1 201 ? -19.803 3.613 -8.182 1.00 89.38 201 ALA A N 1
ATOM 1569 C CA . ALA A 1 201 ? -20.211 2.507 -7.314 1.00 89.38 201 ALA A CA 1
ATOM 1570 C C . ALA A 1 201 ? -19.001 1.807 -6.678 1.00 89.38 201 ALA A C 1
ATOM 1572 O O . ALA A 1 201 ? -19.066 1.417 -5.516 1.00 89.38 201 ALA A O 1
ATOM 1573 N N . HIS A 1 202 ? -17.904 1.679 -7.427 1.00 90.44 202 HIS A N 1
ATOM 1574 C CA . HIS A 1 202 ? -16.632 1.187 -6.906 1.00 90.44 202 HIS A CA 1
ATOM 1575 C C . HIS A 1 202 ? -16.040 2.147 -5.873 1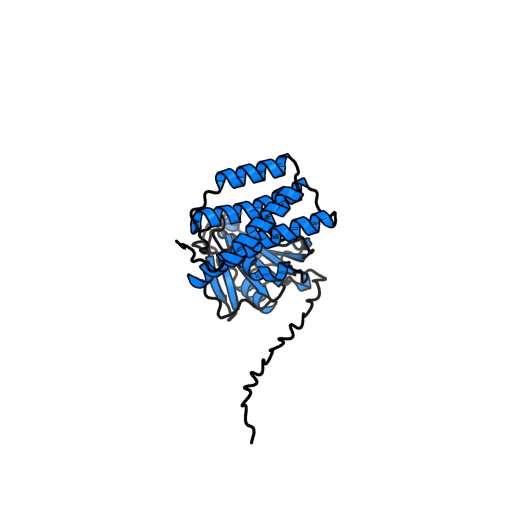.00 90.44 202 HIS A C 1
ATOM 1577 O O . HIS A 1 202 ? -15.662 1.700 -4.801 1.00 90.44 202 HIS A O 1
ATOM 1583 N N . ASP A 1 203 ? -16.040 3.455 -6.137 1.00 88.75 203 ASP A N 1
ATOM 1584 C CA . ASP A 1 203 ? -15.544 4.465 -5.191 1.00 88.75 203 ASP A CA 1
ATOM 1585 C C . ASP A 1 203 ? -16.358 4.474 -3.888 1.00 88.75 203 ASP A C 1
ATOM 1587 O O . ASP A 1 203 ? -15.800 4.512 -2.794 1.00 88.75 203 ASP A O 1
ATOM 1591 N N . GLU A 1 204 ? -17.688 4.359 -3.983 1.00 89.31 204 GLU A N 1
ATOM 1592 C CA . GLU A 1 204 ? -18.550 4.222 -2.807 1.00 89.31 204 GLU A CA 1
ATOM 1593 C C . GLU A 1 204 ? -18.228 2.947 -2.017 1.00 89.31 204 GLU A C 1
ATOM 1595 O O . GLU A 1 204 ? -18.167 2.987 -0.786 1.00 89.31 204 GLU A O 1
ATOM 1600 N N . GLN A 1 205 ? -18.031 1.820 -2.706 1.00 90.69 205 GLN A N 1
ATOM 1601 C CA . GLN A 1 205 ? -17.680 0.560 -2.058 1.00 90.69 205 GLN A CA 1
ATOM 1602 C C . GLN A 1 205 ? -16.304 0.644 -1.394 1.00 90.69 205 GLN A C 1
ATOM 1604 O O . GLN A 1 205 ? -16.182 0.265 -0.234 1.00 90.69 205 GLN A O 1
ATOM 1609 N N . TRP A 1 206 ? -15.317 1.224 -2.075 1.00 91.19 206 TRP A N 1
ATOM 1610 C CA . TRP A 1 206 ? -13.974 1.421 -1.546 1.00 91.19 206 TRP A CA 1
ATOM 1611 C C . TRP A 1 206 ? -14.005 2.247 -0.254 1.00 91.19 206 TRP A C 1
ATOM 1613 O O . TRP A 1 206 ? -13.431 1.833 0.742 1.00 91.19 206 TRP A O 1
ATOM 1623 N N . ILE A 1 207 ? -14.754 3.356 -0.180 1.00 89.94 207 ILE A N 1
ATOM 1624 C CA . ILE A 1 207 ? -14.856 4.123 1.081 1.00 89.94 207 ILE A CA 1
ATOM 1625 C C . ILE A 1 207 ? -15.439 3.268 2.212 1.00 89.94 207 ILE A C 1
ATOM 1627 O O . ILE A 1 207 ? -14.994 3.362 3.355 1.00 89.94 207 ILE A O 1
ATOM 1631 N N . LYS A 1 208 ? -16.459 2.451 1.926 1.00 91.81 208 LYS A N 1
ATOM 1632 C CA . LYS A 1 208 ? -17.077 1.580 2.939 1.00 91.81 208 LYS A CA 1
ATOM 1633 C C . LYS A 1 208 ? -16.095 0.518 3.421 1.00 91.81 208 LYS A C 1
ATOM 1635 O O . LYS A 1 208 ? -15.986 0.296 4.626 1.00 91.81 208 LYS A O 1
ATOM 1640 N N . ASP A 1 209 ? -15.378 -0.091 2.489 1.00 92.31 209 ASP A N 1
ATOM 1641 C CA . ASP A 1 209 ? -14.333 -1.069 2.763 1.00 92.31 209 ASP A CA 1
ATOM 1642 C C . ASP A 1 209 ? -13.213 -0.434 3.595 1.00 92.31 209 ASP A C 1
ATOM 1644 O O . ASP A 1 209 ? -12.792 -1.011 4.593 1.00 92.31 209 ASP A O 1
ATOM 1648 N N . GLU A 1 210 ? -12.840 0.811 3.299 1.00 90.44 210 GLU A N 1
ATOM 1649 C CA . GLU A 1 210 ? -11.869 1.568 4.083 1.00 90.44 210 GLU A CA 1
ATOM 1650 C C . GLU A 1 210 ? -12.362 1.831 5.514 1.00 90.44 210 GLU A C 1
ATOM 1652 O O . GLU A 1 210 ? -11.605 1.670 6.469 1.00 90.44 210 GLU A O 1
ATOM 1657 N N . MET A 1 211 ? -13.638 2.175 5.715 1.00 92.62 211 MET A N 1
ATOM 1658 C CA . MET A 1 211 ? -14.188 2.358 7.066 1.00 92.62 211 MET A CA 1
ATOM 1659 C C . MET A 1 211 ? -14.192 1.055 7.870 1.00 92.62 211 MET A C 1
ATOM 1661 O O . MET A 1 211 ? -13.821 1.054 9.045 1.00 92.62 211 MET A O 1
ATOM 1665 N N . GLU A 1 212 ? -14.576 -0.059 7.243 1.00 94.25 212 GLU A N 1
ATOM 1666 C CA . GLU A 1 212 ? -14.495 -1.386 7.857 1.00 94.25 212 GLU A CA 1
ATOM 1667 C C . GLU A 1 212 ? -13.038 -1.729 8.208 1.00 94.25 212 GLU A C 1
ATOM 1669 O O . GLU A 1 212 ? -12.754 -2.130 9.340 1.00 94.25 212 GLU A O 1
ATOM 1674 N N . ARG A 1 213 ? -12.103 -1.485 7.281 1.00 91.25 213 ARG A N 1
ATOM 1675 C CA . ARG A 1 213 ? -10.669 -1.724 7.457 1.00 91.25 213 ARG A CA 1
ATOM 1676 C C . ARG A 1 213 ? -10.090 -0.924 8.620 1.00 91.25 213 ARG A C 1
ATOM 1678 O O . ARG A 1 213 ? -9.384 -1.492 9.449 1.00 91.25 213 ARG A O 1
ATOM 1685 N N . ARG A 1 214 ? -10.406 0.371 8.741 1.00 91.12 214 ARG A N 1
ATOM 1686 C CA . ARG A 1 214 ? -9.930 1.229 9.846 1.00 91.12 214 ARG A CA 1
ATOM 1687 C C . ARG A 1 214 ? -10.397 0.726 11.211 1.00 91.12 214 ARG A C 1
ATOM 1689 O O . ARG A 1 214 ? -9.622 0.721 12.166 1.00 91.12 214 ARG A O 1
ATOM 1696 N N . LEU A 1 215 ? -11.641 0.267 11.315 1.00 94.56 215 LEU A N 1
ATOM 1697 C CA . LEU A 1 215 ? -12.154 -0.305 12.561 1.00 94.56 215 LEU A CA 1
ATOM 1698 C C . LEU A 1 215 ? -11.530 -1.677 12.859 1.00 94.56 215 LEU A C 1
ATOM 1700 O O . LEU A 1 215 ? -11.171 -1.953 14.004 1.00 94.56 215 LEU A O 1
ATOM 1704 N N . TRP A 1 216 ? -11.351 -2.507 11.831 1.00 93.38 216 TRP A N 1
ATOM 1705 C CA . TRP A 1 216 ? -10.659 -3.793 11.929 1.00 93.38 216 TRP A CA 1
ATOM 1706 C C . TRP A 1 216 ? -9.201 -3.632 12.387 1.00 93.38 216 TRP A C 1
ATOM 1708 O O . TRP A 1 216 ? -8.767 -4.340 13.296 1.00 93.38 216 TRP A O 1
ATOM 1718 N N . LEU A 1 217 ? -8.468 -2.652 11.845 1.00 89.19 217 LEU A N 1
ATOM 1719 C CA . LEU A 1 217 ? -7.109 -2.311 12.281 1.00 89.19 217 LEU A CA 1
ATOM 1720 C C . LEU A 1 217 ? -7.062 -1.993 13.776 1.00 89.19 217 LEU A C 1
ATOM 1722 O O . LEU A 1 217 ? -6.117 -2.386 14.457 1.00 89.19 217 LEU A O 1
ATOM 1726 N N . GLY A 1 218 ? -8.089 -1.320 14.302 1.00 92.75 218 GLY A N 1
ATOM 1727 C CA . GLY A 1 218 ? -8.198 -1.036 15.728 1.00 92.75 218 GLY A CA 1
ATOM 1728 C C . GLY A 1 218 ? -8.174 -2.306 16.587 1.00 92.75 218 GLY A C 1
ATOM 1729 O O . GLY A 1 218 ? -7.406 -2.386 17.547 1.00 92.75 218 GLY A O 1
ATOM 1730 N N . ASP A 1 219 ? -8.956 -3.328 16.216 1.00 93.19 219 ASP A N 1
ATOM 1731 C CA . ASP A 1 219 ? -8.949 -4.618 16.923 1.00 93.19 219 ASP A CA 1
ATOM 1732 C C . ASP A 1 219 ? -7.575 -5.289 16.827 1.00 93.19 219 ASP A C 1
ATOM 1734 O O . ASP A 1 219 ? -7.087 -5.867 17.801 1.00 93.19 219 ASP A O 1
ATOM 1738 N N . LYS A 1 220 ? -6.947 -5.214 15.648 1.00 90.94 220 LYS A N 1
ATOM 1739 C CA . LYS A 1 220 ? -5.638 -5.818 15.393 1.00 90.94 220 LYS A CA 1
ATOM 1740 C C . LYS A 1 220 ? -4.539 -5.199 16.240 1.00 90.94 220 LYS A C 1
ATOM 1742 O O . LYS A 1 220 ? -3.797 -5.940 16.879 1.00 90.94 220 LYS A O 1
ATOM 1747 N N . TRP A 1 221 ? -4.496 -3.875 16.347 1.00 91.06 221 TRP A N 1
ATOM 1748 C CA . TRP A 1 221 ? -3.561 -3.180 17.229 1.00 91.06 221 TRP A CA 1
ATOM 1749 C C . TRP A 1 221 ? -3.748 -3.565 18.696 1.00 91.06 221 TRP A C 1
ATOM 1751 O O . TRP A 1 221 ? -2.765 -3.813 19.393 1.00 91.06 221 TRP A O 1
ATOM 1761 N N . PHE A 1 222 ? -4.989 -3.701 19.168 1.00 94.06 222 PHE A N 1
ATOM 1762 C CA . PHE A 1 222 ? -5.227 -4.183 20.528 1.00 94.06 222 PHE A CA 1
ATOM 1763 C C . PHE A 1 222 ? -4.772 -5.628 20.739 1.00 94.06 222 PHE A C 1
ATOM 1765 O O . PHE A 1 222 ? -4.149 -5.914 21.759 1.00 94.06 222 PHE A O 1
ATOM 1772 N N . ALA A 1 223 ? -5.029 -6.526 19.787 1.00 91.00 223 ALA A N 1
ATOM 1773 C CA . ALA A 1 223 ? -4.551 -7.905 19.865 1.00 91.00 223 ALA A CA 1
ATOM 1774 C C . ALA A 1 223 ? -3.010 -7.984 19.838 1.00 91.00 223 ALA A C 1
ATOM 1776 O O . ALA A 1 223 ? -2.417 -8.774 20.572 1.00 91.00 223 ALA A O 1
ATOM 1777 N N . TRP A 1 224 ? -2.351 -7.137 19.040 1.00 88.56 224 TRP A N 1
ATOM 1778 C CA . TRP A 1 224 ?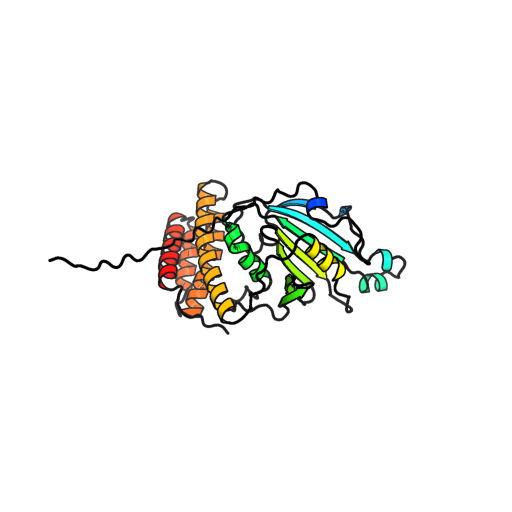 -0.888 -7.018 18.987 1.00 88.56 224 TRP A CA 1
ATOM 1779 C C . TRP A 1 224 ? -0.290 -6.593 20.323 1.00 88.56 224 TRP A C 1
ATOM 1781 O O . TRP A 1 224 ? 0.690 -7.168 20.802 1.00 88.56 224 TRP A O 1
ATOM 1791 N N . GLN A 1 225 ? -0.930 -5.604 20.941 1.00 92.69 225 GLN A N 1
ATOM 1792 C CA . GLN A 1 225 ? -0.558 -5.089 22.245 1.00 92.69 225 GLN A CA 1
ATOM 1793 C C . GLN A 1 225 ? -0.738 -6.157 23.326 1.00 92.69 225 GLN A C 1
ATOM 1795 O O . GLN A 1 225 ? 0.157 -6.352 24.147 1.00 92.69 225 GLN A O 1
ATOM 1800 N N . GLU A 1 226 ? -1.860 -6.882 23.317 1.00 93.19 226 GLU A N 1
ATOM 1801 C CA . GLU A 1 226 ? -2.125 -7.993 24.242 1.00 93.19 226 GLU A CA 1
ATOM 1802 C C . GLU A 1 226 ? -1.110 -9.135 24.092 1.00 93.19 226 GLU A C 1
ATOM 1804 O O . GLU A 1 226 ? -0.742 -9.764 25.085 1.00 93.19 226 GLU A O 1
ATOM 1809 N N . ALA A 1 227 ? -0.608 -9.362 22.875 1.00 89.62 227 ALA A N 1
ATOM 1810 C CA . ALA A 1 227 ? 0.480 -10.297 22.599 1.00 89.62 227 ALA A CA 1
ATOM 1811 C C . ALA A 1 227 ? 1.869 -9.781 23.036 1.00 89.62 227 ALA A C 1
ATOM 1813 O O . ALA A 1 227 ? 2.839 -10.534 22.989 1.00 89.62 227 ALA A O 1
ATOM 1814 N N . GLY A 1 228 ? 1.973 -8.527 23.491 1.00 89.81 228 GLY A N 1
ATOM 1815 C CA . GLY A 1 228 ? 3.212 -7.917 23.979 1.00 89.81 228 GLY A CA 1
ATOM 1816 C C . GLY A 1 228 ? 4.124 -7.366 22.883 1.00 89.81 228 GLY A C 1
ATOM 1817 O O . GLY A 1 228 ? 5.297 -7.111 23.151 1.00 89.81 228 GLY A O 1
ATOM 1818 N N . ASN A 1 229 ? 3.609 -7.183 21.666 1.00 86.38 229 ASN A N 1
ATOM 1819 C CA . ASN A 1 229 ? 4.411 -6.782 20.511 1.00 86.38 229 ASN A CA 1
ATOM 1820 C C . ASN A 1 229 ? 4.443 -5.263 20.260 1.00 86.38 229 ASN A C 1
ATOM 1822 O O . ASN A 1 229 ? 5.220 -4.799 19.429 1.00 86.38 229 ASN A O 1
ATOM 1826 N N . SER A 1 230 ? 3.622 -4.494 20.974 1.00 89.75 230 SER A N 1
ATOM 1827 C CA . SER A 1 230 ? 3.633 -3.028 20.991 1.00 89.75 230 SER A CA 1
ATOM 1828 C C . SER A 1 230 ? 3.357 -2.511 22.399 1.00 89.75 230 SER A C 1
ATOM 1830 O O . SER A 1 230 ? 2.769 -3.204 23.239 1.00 89.75 230 SER A O 1
ATOM 1832 N N . ASP A 1 231 ? 3.769 -1.273 22.671 1.00 94.44 231 ASP A N 1
ATOM 1833 C CA . ASP A 1 231 ? 3.429 -0.608 23.926 1.00 94.44 231 ASP A CA 1
ATOM 1834 C C . ASP A 1 231 ? 2.039 0.057 23.873 1.00 94.44 231 ASP A C 1
ATOM 1836 O O . ASP A 1 231 ? 1.412 0.205 22.817 1.00 94.44 231 ASP A O 1
ATOM 1840 N N . VAL A 1 232 ? 1.521 0.442 25.043 1.00 96.44 232 VAL A N 1
ATOM 1841 C CA . VAL A 1 232 ? 0.196 1.072 25.166 1.00 96.44 232 VAL A CA 1
ATOM 1842 C C . VAL A 1 232 ? 0.130 2.401 24.406 1.00 96.44 232 VAL A C 1
ATOM 1844 O O . VAL A 1 232 ? -0.897 2.707 23.805 1.00 96.44 232 VAL A O 1
ATOM 1847 N N . ALA A 1 233 ? 1.202 3.195 24.407 1.00 94.38 233 ALA A N 1
ATOM 1848 C CA . ALA A 1 233 ? 1.207 4.523 23.802 1.00 94.38 233 ALA A CA 1
ATOM 1849 C C . ALA A 1 233 ? 1.234 4.464 22.267 1.00 94.38 233 ALA A C 1
ATOM 1851 O O . ALA A 1 233 ? 0.564 5.252 21.603 1.00 94.38 233 ALA A O 1
ATOM 1852 N N . GLU A 1 234 ? 1.998 3.546 21.683 1.00 92.06 234 GLU A N 1
ATOM 1853 C CA . GLU A 1 234 ? 1.974 3.219 20.258 1.00 92.06 234 GLU A CA 1
ATOM 1854 C C . GLU A 1 234 ? 0.600 2.704 19.836 1.00 92.06 234 GLU A C 1
ATOM 1856 O O . GLU A 1 234 ? -0.030 3.289 18.959 1.00 92.06 234 GLU A O 1
ATOM 1861 N N . THR A 1 235 ? 0.081 1.703 20.545 1.00 93.44 235 THR A N 1
ATOM 1862 C CA . THR A 1 235 ? -1.225 1.098 20.248 1.00 93.44 235 THR A CA 1
ATOM 1863 C C . THR A 1 235 ? -2.342 2.140 20.241 1.00 93.44 235 THR A C 1
ATOM 1865 O O . THR A 1 235 ? -3.122 2.216 19.296 1.00 93.44 235 THR A O 1
ATOM 1868 N N . LEU A 1 236 ? -2.408 2.993 21.268 1.00 96.94 236 LEU A N 1
ATOM 1869 C CA . LEU A 1 236 ? -3.419 4.047 21.348 1.00 96.94 236 LEU A CA 1
ATOM 1870 C C . LEU A 1 236 ? -3.294 5.078 20.215 1.00 96.94 236 LEU A C 1
ATOM 1872 O O . LEU A 1 236 ? -4.318 5.557 19.733 1.00 96.94 236 LEU A O 1
ATOM 1876 N N . ARG A 1 237 ? -2.072 5.407 19.771 1.00 93.56 237 ARG A N 1
ATOM 1877 C CA . ARG A 1 237 ? -1.848 6.326 18.642 1.00 93.56 237 ARG A CA 1
ATOM 1878 C C . ARG A 1 237 ? -2.328 5.733 17.320 1.00 93.56 237 ARG A C 1
ATOM 1880 O O . ARG A 1 237 ? -3.034 6.420 16.585 1.00 93.56 237 ARG A O 1
ATOM 1887 N N . GLU A 1 238 ? -1.996 4.478 17.037 1.00 91.31 238 GLU A N 1
ATOM 1888 C CA . GLU A 1 238 ? -2.371 3.821 15.778 1.00 91.31 238 GLU A CA 1
ATOM 1889 C C . GLU A 1 238 ? -3.878 3.529 15.694 1.00 91.31 238 GLU A C 1
ATOM 1891 O O . GLU A 1 238 ? -4.516 3.753 14.657 1.00 91.31 238 GLU A O 1
ATOM 1896 N N . VAL A 1 239 ? -4.491 3.132 16.816 1.00 94.19 239 VAL A N 1
ATOM 1897 C CA . VAL A 1 239 ? -5.953 3.013 16.922 1.00 94.19 239 VAL A CA 1
ATOM 1898 C C . VAL A 1 239 ? -6.616 4.377 16.706 1.00 94.19 239 VAL A C 1
ATOM 1900 O O . VAL A 1 239 ? -7.559 4.474 15.920 1.00 94.19 239 VAL A O 1
ATOM 1903 N N . ASN A 1 240 ? -6.111 5.447 17.336 1.00 95.44 240 ASN A N 1
ATOM 1904 C CA . ASN A 1 240 ? -6.661 6.793 17.154 1.00 95.44 240 ASN A CA 1
ATOM 1905 C C . ASN A 1 240 ? -6.564 7.269 15.703 1.00 95.44 240 ASN A C 1
ATOM 1907 O O . ASN A 1 240 ? -7.552 7.767 15.174 1.00 95.44 240 ASN A O 1
ATOM 1911 N N . ARG A 1 241 ? -5.421 7.058 15.035 1.00 91.31 241 ARG A N 1
ATOM 1912 C CA . ARG A 1 241 ? -5.247 7.402 13.614 1.00 91.31 241 ARG A CA 1
ATOM 1913 C C . ARG A 1 241 ? -6.330 6.760 12.748 1.00 91.31 241 ARG A C 1
ATOM 1915 O O . ARG A 1 241 ? -6.852 7.398 11.841 1.00 91.31 241 ARG A O 1
ATOM 1922 N N . SER A 1 242 ? -6.696 5.516 13.050 1.00 90.94 242 SER A N 1
ATOM 1923 C CA . SER A 1 242 ? -7.752 4.815 12.318 1.00 90.94 242 SER A CA 1
ATOM 1924 C C . SER A 1 242 ? -9.153 5.340 12.653 1.00 90.94 242 SER A C 1
ATOM 1926 O O . SER A 1 242 ? -9.970 5.556 11.757 1.00 90.94 242 SER A O 1
ATOM 1928 N N . ILE A 1 243 ? -9.425 5.603 13.933 1.00 95.00 243 ILE A N 1
ATOM 1929 C CA . ILE A 1 243 ? -10.707 6.150 14.392 1.00 95.00 243 ILE A CA 1
ATOM 1930 C C . ILE A 1 243 ? -10.940 7.574 13.869 1.00 95.00 243 ILE A C 1
ATOM 1932 O O . ILE A 1 243 ? -12.062 7.898 13.495 1.00 95.00 243 ILE A O 1
ATOM 1936 N N . GLU A 1 244 ? -9.921 8.430 13.796 1.00 93.38 244 GLU A N 1
ATOM 1937 C CA . GLU A 1 244 ? -10.069 9.800 13.291 1.00 93.38 244 GLU A CA 1
ATOM 1938 C C . GLU A 1 244 ? -10.539 9.832 11.833 1.00 93.38 244 GLU A C 1
ATOM 1940 O O . GLU A 1 244 ? -11.439 10.607 11.502 1.00 93.38 244 GLU A O 1
ATOM 1945 N N . VAL A 1 245 ? -10.007 8.949 10.981 1.00 91.06 245 VAL A N 1
ATOM 1946 C CA . VAL A 1 245 ? -10.477 8.784 9.594 1.00 91.06 245 VAL A CA 1
ATOM 1947 C C . VAL A 1 245 ? -11.962 8.408 9.578 1.00 91.06 245 VAL A C 1
ATOM 1949 O O . VAL A 1 245 ? -12.756 9.012 8.854 1.00 91.06 245 VAL A O 1
ATOM 1952 N N . PHE A 1 246 ? -12.363 7.471 10.438 1.00 93.81 246 PHE A N 1
ATOM 1953 C CA . PHE A 1 246 ? -13.756 7.049 10.570 1.00 93.81 246 PHE A CA 1
ATOM 1954 C C . PHE A 1 246 ? -14.682 8.165 11.083 1.00 93.81 246 PHE A C 1
ATOM 1956 O O . PHE A 1 246 ? -15.809 8.329 10.607 1.00 93.81 246 PHE A O 1
ATOM 1963 N N . LEU A 1 247 ? -14.218 8.973 12.035 1.00 94.88 247 LEU A N 1
ATOM 1964 C CA . LEU A 1 247 ? -14.968 10.120 12.540 1.00 94.88 247 LEU A CA 1
ATOM 1965 C C . LEU A 1 247 ? -15.135 11.205 11.471 1.00 94.88 247 LEU A C 1
ATOM 1967 O O . LEU A 1 247 ? -16.241 11.716 11.300 1.00 94.88 247 LEU A O 1
ATOM 1971 N N . ASN A 1 248 ? -14.085 11.497 10.703 1.00 91.88 248 ASN A N 1
ATOM 1972 C CA . ASN A 1 248 ? -14.159 12.419 9.568 1.00 91.88 248 ASN A CA 1
ATOM 1973 C C . ASN A 1 248 ? -15.172 11.935 8.518 1.00 91.88 248 ASN A C 1
ATOM 1975 O O . ASN A 1 248 ? -15.945 12.727 7.978 1.00 91.88 248 ASN A O 1
ATOM 1979 N N . TYR A 1 249 ? -15.226 10.624 8.262 1.00 91.38 249 TYR A N 1
ATOM 1980 C CA . TYR A 1 249 ? -16.238 10.031 7.390 1.00 91.38 249 TYR A CA 1
ATOM 1981 C C . TYR A 1 249 ? -17.664 10.245 7.917 1.00 91.38 249 TYR A C 1
ATOM 1983 O O . TYR A 1 249 ? -18.551 10.628 7.145 1.00 91.38 249 TYR A O 1
ATOM 1991 N N . ARG A 1 250 ? -17.895 10.023 9.220 1.00 92.50 250 ARG A N 1
ATOM 1992 C CA . ARG A 1 250 ? -19.201 10.246 9.865 1.00 92.50 250 ARG A CA 1
ATOM 1993 C C . ARG A 1 250 ? -19.629 11.704 9.784 1.00 92.50 250 ARG A C 1
ATOM 1995 O O . ARG A 1 250 ? -20.786 11.983 9.483 1.00 92.50 250 ARG A O 1
ATOM 2002 N N . GLU A 1 251 ? -18.706 12.624 10.014 1.00 91.88 251 GLU A N 1
ATOM 2003 C CA . GLU A 1 251 ? -18.969 14.052 9.890 1.00 91.88 251 GLU A CA 1
ATOM 2004 C C . GLU A 1 251 ? -19.359 14.420 8.456 1.00 91.88 251 GLU A C 1
ATOM 2006 O O . GLU A 1 251 ? -20.434 14.980 8.236 1.00 91.88 251 GLU A O 1
ATOM 2011 N N . LYS A 1 252 ? -18.553 14.006 7.471 1.00 88.88 252 LYS A N 1
ATOM 2012 C CA . LYS A 1 252 ? -18.785 14.302 6.050 1.00 88.88 252 LYS A CA 1
ATOM 2013 C C . LYS A 1 252 ? -20.108 13.734 5.525 1.00 88.88 252 LYS A C 1
ATOM 2015 O O . LYS A 1 252 ? -20.822 14.423 4.800 1.00 88.88 252 LYS A O 1
ATOM 2020 N N . ASN A 1 253 ? -20.434 12.484 5.857 1.00 89.31 253 ASN A N 1
ATOM 2021 C CA . ASN A 1 253 ? -21.557 11.769 5.233 1.00 89.31 253 ASN A CA 1
ATOM 2022 C C . ASN A 1 253 ? -22.841 11.760 6.067 1.00 89.31 253 ASN A C 1
ATOM 2024 O O . ASN A 1 253 ? -23.922 11.583 5.512 1.00 89.31 253 ASN A O 1
ATOM 2028 N N . PHE A 1 254 ? -22.741 11.968 7.380 1.00 89.75 254 PHE A N 1
ATOM 2029 C CA . PHE A 1 254 ? -23.883 11.912 8.297 1.00 89.75 254 PHE A CA 1
ATOM 2030 C C . PHE A 1 254 ? -24.078 13.210 9.090 1.00 89.75 254 PHE A C 1
ATOM 2032 O O . PHE A 1 254 ? -25.023 13.299 9.873 1.00 89.75 254 PHE A O 1
ATOM 2039 N N . GLY A 1 255 ? -23.221 14.223 8.902 1.00 90.81 255 GLY A N 1
ATOM 2040 C CA . GLY A 1 255 ? -23.333 15.517 9.583 1.00 90.81 255 GLY A CA 1
ATOM 2041 C C . GLY A 1 255 ? -23.109 15.439 11.094 1.00 90.81 255 GLY A C 1
ATOM 2042 O O . GLY A 1 255 ? -23.561 16.313 11.833 1.00 90.81 255 GLY A O 1
ATOM 2043 N N . ILE A 1 256 ? -22.458 14.375 11.571 1.00 92.62 256 ILE A N 1
ATOM 2044 C CA . ILE A 1 256 ? -22.171 14.170 12.991 1.00 92.62 256 ILE A CA 1
ATOM 2045 C C . ILE A 1 256 ? -20.847 14.866 13.306 1.00 92.62 256 ILE A C 1
ATOM 2047 O O . ILE A 1 256 ? -19.797 14.334 12.959 1.00 92.62 256 ILE A O 1
ATOM 2051 N N . ASN A 1 257 ? -20.895 1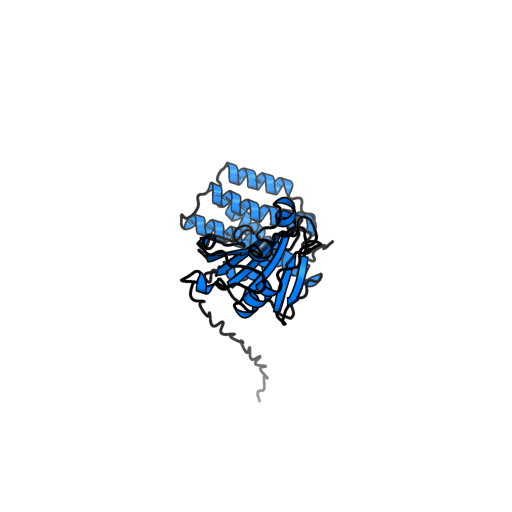6.037 13.949 1.00 94.25 257 ASN A N 1
ATOM 2052 C CA . ASN A 1 257 ? -19.684 16.753 14.367 1.00 94.25 257 ASN A CA 1
ATOM 2053 C C . ASN A 1 257 ? -18.785 15.832 15.211 1.00 94.25 257 ASN A C 1
ATOM 2055 O O . ASN A 1 257 ? -19.255 15.171 16.142 1.00 94.25 257 ASN A O 1
ATOM 2059 N N . ALA A 1 258 ? -17.502 15.794 14.856 1.00 94.44 258 ALA A N 1
ATOM 2060 C CA . ALA A 1 258 ? -16.525 14.886 15.441 1.00 94.44 258 ALA A CA 1
ATOM 2061 C C . ALA A 1 258 ? -15.584 15.548 16.462 1.00 94.44 258 ALA A C 1
ATOM 2063 O O . ALA A 1 258 ? -14.760 14.847 17.044 1.00 94.44 258 ALA A O 1
ATOM 2064 N N . ASP A 1 259 ? -15.672 16.860 16.692 1.00 95.12 259 ASP A N 1
ATOM 2065 C CA . ASP A 1 259 ? -14.668 17.619 17.453 1.00 95.12 259 ASP A CA 1
ATOM 2066 C C . ASP A 1 259 ? -14.587 17.161 18.910 1.00 95.12 259 ASP A C 1
ATOM 2068 O O . ASP A 1 259 ? -13.526 16.757 19.385 1.00 95.12 259 ASP A O 1
ATOM 2072 N N . LEU A 1 260 ? -15.733 17.131 19.599 1.00 93.94 260 LEU A N 1
ATOM 2073 C CA . LEU A 1 260 ? -15.813 16.671 20.992 1.00 93.94 260 LEU A CA 1
ATOM 2074 C C . LEU A 1 260 ? -15.375 15.212 21.138 1.00 93.94 260 LEU A C 1
ATOM 2076 O O . LEU A 1 260 ? -14.787 14.820 22.147 1.00 93.94 260 LEU A O 1
ATOM 2080 N N . GLU A 1 261 ? -15.664 14.404 20.123 1.00 95.44 261 GLU A N 1
ATOM 2081 C CA . GLU A 1 261 ? -15.307 12.997 20.126 1.00 95.44 261 GLU A CA 1
ATOM 2082 C C . GLU A 1 261 ? -13.788 12.829 19.985 1.00 95.44 261 GLU A C 1
ATOM 2084 O O . GLU A 1 261 ? -13.176 12.119 20.779 1.00 95.44 261 GLU A O 1
ATOM 2089 N N . LYS A 1 262 ? -13.155 13.561 19.059 1.00 96.19 262 LYS A N 1
ATOM 2090 C CA . LYS A 1 262 ? -11.692 13.609 18.901 1.00 96.19 262 LYS A CA 1
ATOM 2091 C C . LYS A 1 262 ? -11.008 14.096 20.181 1.00 96.19 262 LYS A C 1
ATOM 2093 O O . LYS A 1 262 ? -10.062 13.462 20.641 1.00 96.19 262 LYS A O 1
ATOM 2098 N N . GLU A 1 263 ? -11.508 15.159 20.813 1.00 96.44 263 GLU A N 1
ATOM 2099 C CA . GLU A 1 263 ? -11.000 15.641 22.111 1.00 96.44 263 GLU A CA 1
ATOM 2100 C C . GLU A 1 263 ? -11.091 14.570 23.214 1.00 96.44 263 GLU A C 1
ATOM 2102 O O . GLU A 1 263 ? -10.162 14.398 24.017 1.00 96.44 263 GLU A O 1
ATOM 2107 N N . SER A 1 264 ? -12.188 13.805 23.238 1.00 96.56 264 SER A N 1
ATOM 2108 C CA . SER A 1 264 ? -12.348 12.676 24.157 1.00 96.56 264 SER A CA 1
ATOM 2109 C C . SER A 1 264 ? -11.295 11.592 23.905 1.00 96.56 264 SER A C 1
ATOM 2111 O O . SER A 1 264 ? -10.663 11.126 24.858 1.00 96.56 264 SER A O 1
ATOM 2113 N N . LEU A 1 265 ? -11.028 11.245 22.641 1.00 97.19 265 LEU A N 1
ATOM 2114 C CA . LEU A 1 265 ? -9.985 10.281 22.275 1.00 97.19 265 LEU A CA 1
ATOM 2115 C C . LEU A 1 265 ? -8.591 10.761 22.699 1.00 97.19 265 LEU A C 1
ATOM 2117 O O . LEU A 1 265 ? -7.851 9.991 23.312 1.00 97.19 265 LEU A O 1
ATOM 2121 N N . TYR A 1 266 ? -8.255 12.038 22.488 1.00 96.31 266 TYR A N 1
ATOM 2122 C CA . TYR A 1 266 ? -6.990 12.612 22.967 1.00 96.31 266 TYR A CA 1
ATOM 2123 C C . TYR A 1 266 ? -6.826 12.483 24.484 1.00 96.31 266 TYR A C 1
ATOM 2125 O O . TYR A 1 266 ? -5.740 12.153 24.964 1.00 96.31 266 TYR A O 1
ATOM 2133 N N . THR A 1 267 ? -7.910 12.668 25.240 1.00 97.38 267 THR A N 1
ATOM 2134 C CA . THR A 1 267 ? -7.911 12.484 26.699 1.00 97.38 267 THR A CA 1
ATOM 2135 C C . THR A 1 267 ? -7.673 11.021 27.095 1.00 97.38 267 THR A C 1
ATOM 2137 O O . THR A 1 267 ? -6.988 10.737 28.081 1.00 97.38 267 THR A O 1
ATOM 2140 N N . LEU A 1 268 ? -8.209 10.061 26.335 1.00 97.75 268 LEU A N 1
ATOM 2141 C CA . LEU A 1 268 ? -7.936 8.637 26.557 1.00 97.75 268 LEU A CA 1
ATOM 2142 C C . LEU A 1 268 ? -6.465 8.305 26.289 1.00 97.75 268 LEU A C 1
ATOM 2144 O O . LEU A 1 268 ? -5.854 7.596 27.089 1.00 97.75 268 LEU A O 1
ATOM 2148 N N . ILE A 1 269 ? -5.883 8.860 25.222 1.00 97.06 269 ILE A N 1
ATOM 2149 C CA . ILE A 1 269 ? -4.464 8.688 24.885 1.00 97.06 269 ILE A CA 1
ATOM 2150 C C . ILE A 1 269 ? -3.574 9.273 25.986 1.00 97.06 269 ILE A C 1
ATOM 2152 O O . ILE A 1 269 ? -2.678 8.583 26.474 1.00 97.06 269 ILE A O 1
ATOM 2156 N N . SER A 1 270 ? -3.833 10.510 26.429 1.00 96.62 270 SER A N 1
ATOM 2157 C CA . SER A 1 270 ? -3.017 11.173 27.458 1.00 96.62 270 SER A CA 1
ATOM 2158 C C . SER A 1 270 ? -3.038 10.434 28.795 1.00 96.62 270 SER A C 1
ATOM 2160 O O . SER A 1 270 ? -2.036 10.404 29.505 1.00 96.62 270 SER A O 1
ATOM 2162 N N . ASN A 1 271 ? -4.172 9.811 29.123 1.00 97.38 271 ASN A N 1
ATOM 2163 C CA . ASN A 1 271 ? -4.345 9.013 30.335 1.00 97.38 271 ASN A CA 1
ATOM 2164 C C . ASN A 1 271 ? -3.937 7.541 30.158 1.00 97.38 271 ASN A C 1
ATOM 2166 O O . ASN A 1 271 ? -4.113 6.758 31.089 1.00 97.38 271 ASN A O 1
ATOM 2170 N N . GLN A 1 272 ? -3.437 7.151 28.979 1.00 97.44 272 GLN A N 1
ATOM 2171 C CA . GLN A 1 272 ? -3.134 5.763 28.610 1.00 97.44 272 GLN A CA 1
ATOM 2172 C C . GLN A 1 272 ? -4.304 4.795 28.883 1.00 97.44 272 GLN A C 1
ATOM 2174 O O . GLN A 1 272 ? -4.119 3.643 29.280 1.00 97.44 272 GLN A O 1
ATOM 2179 N N . ASN A 1 273 ? -5.538 5.266 28.689 1.00 97.81 273 ASN A N 1
ATOM 2180 C CA . ASN A 1 273 ? -6.749 4.520 29.009 1.00 97.81 273 ASN A CA 1
ATOM 2181 C C . ASN A 1 273 ? -7.120 3.551 27.875 1.00 97.81 273 ASN A C 1
ATOM 2183 O O . ASN A 1 273 ? -7.990 3.830 27.046 1.00 97.81 273 ASN A O 1
ATOM 2187 N N . LEU A 1 274 ? -6.463 2.390 27.872 1.00 96.81 274 LEU A N 1
ATOM 2188 C CA . LEU A 1 274 ? -6.680 1.327 26.889 1.00 96.81 274 LEU A CA 1
ATOM 2189 C C . LEU A 1 274 ? -8.137 0.846 26.849 1.00 96.81 274 LEU A C 1
ATOM 2191 O O . LEU A 1 274 ? -8.698 0.682 25.768 1.00 96.81 274 LEU A O 1
ATOM 2195 N N . GLN A 1 275 ? -8.758 0.645 28.015 1.00 97.75 275 GLN A N 1
ATOM 2196 C CA . GLN A 1 275 ? -10.133 0.149 28.085 1.00 97.75 275 GLN A CA 1
ATOM 2197 C C . GLN A 1 275 ? -11.117 1.157 27.492 1.00 97.75 275 GLN A C 1
ATOM 2199 O O . GLN A 1 275 ? -11.950 0.778 26.678 1.00 97.75 275 GLN A O 1
ATOM 2204 N N . GLY A 1 276 ? -10.972 2.444 27.819 1.00 98.19 276 GLY A N 1
ATOM 2205 C CA . GLY A 1 276 ? -11.825 3.482 27.244 1.00 98.19 276 GLY A CA 1
ATOM 2206 C C . GLY A 1 276 ? -11.705 3.564 25.719 1.00 98.19 276 GLY A C 1
ATOM 2207 O O . GLY A 1 276 ? -12.710 3.756 25.040 1.00 98.19 276 GLY A O 1
ATOM 2208 N N . MET A 1 277 ? -10.504 3.359 25.162 1.00 98.31 277 MET A N 1
ATOM 2209 C CA . MET A 1 277 ? -10.319 3.320 23.706 1.00 98.31 277 MET A CA 1
ATOM 2210 C C . MET A 1 277 ? -10.959 2.070 23.076 1.00 98.31 277 MET A C 1
ATOM 2212 O O . MET A 1 277 ? -11.583 2.173 22.021 1.00 98.31 277 MET A O 1
ATOM 2216 N N . LYS A 1 278 ? -10.868 0.901 23.729 1.00 98.44 278 LYS A N 1
ATOM 2217 C CA . LYS A 1 278 ? -11.569 -0.327 23.301 1.00 98.44 278 LYS A CA 1
ATOM 2218 C C . LYS A 1 278 ? -13.086 -0.149 23.310 1.00 98.44 278 LYS A C 1
ATOM 2220 O O . LYS A 1 278 ? -13.749 -0.541 22.352 1.00 98.44 278 LYS A O 1
ATOM 2225 N N . ASP A 1 279 ? -13.623 0.475 24.356 1.00 98.44 279 ASP A N 1
ATOM 2226 C CA . ASP A 1 279 ? -15.056 0.753 24.478 1.00 98.44 279 ASP A CA 1
ATOM 2227 C C . ASP A 1 279 ? -15.526 1.683 23.346 1.00 98.44 279 ASP A C 1
ATOM 2229 O O . ASP A 1 279 ? -16.553 1.424 22.716 1.00 98.44 279 ASP A O 1
ATOM 2233 N N . LYS A 1 280 ? -14.730 2.710 23.014 1.00 98.12 280 LYS A N 1
ATOM 2234 C CA . LYS A 1 280 ? -14.997 3.605 21.878 1.00 98.12 280 LYS A CA 1
ATOM 2235 C C . LYS A 1 280 ? -14.942 2.889 20.533 1.00 98.12 280 LYS A C 1
ATOM 2237 O O . LYS A 1 280 ? -15.846 3.052 19.717 1.00 98.12 280 LYS A O 1
ATOM 2242 N N . LEU A 1 281 ? -13.936 2.046 20.309 1.00 98.31 281 LEU A N 1
ATOM 2243 C CA . LEU A 1 281 ? -13.863 1.237 19.094 1.00 98.31 281 LEU A CA 1
ATOM 2244 C C . LEU A 1 281 ? -15.098 0.330 18.946 1.00 98.31 281 LEU A C 1
ATOM 2246 O O . LEU A 1 281 ? -15.675 0.243 17.861 1.00 98.31 281 LEU A O 1
ATOM 2250 N N . ALA A 1 282 ? -15.541 -0.310 20.032 1.00 98.50 282 ALA A N 1
ATOM 2251 C CA . ALA A 1 282 ? -16.738 -1.147 20.031 1.00 98.50 282 ALA A CA 1
ATOM 2252 C C . ALA A 1 282 ? -18.013 -0.345 19.709 1.00 98.50 282 ALA A C 1
ATOM 2254 O O . ALA A 1 282 ? -18.842 -0.807 18.920 1.00 98.50 282 ALA A O 1
ATOM 2255 N N . GLU A 1 283 ? -18.148 0.865 20.260 1.00 98.06 283 GLU A N 1
ATOM 2256 C CA . GLU A 1 283 ? -19.231 1.802 19.935 1.00 98.06 283 GLU A CA 1
ATOM 2257 C C . GLU A 1 283 ? -19.262 2.115 18.430 1.00 98.06 283 GLU A C 1
ATOM 2259 O O . GLU A 1 283 ? -20.308 1.999 17.786 1.00 98.06 283 GLU A O 1
ATOM 2264 N N . TYR A 1 284 ? -18.110 2.437 17.836 1.00 98.06 284 TYR A N 1
ATOM 2265 C CA . TYR A 1 284 ? -18.015 2.760 16.411 1.00 98.06 284 TYR A CA 1
ATOM 2266 C C . TYR A 1 284 ? -18.279 1.571 15.500 1.00 98.06 284 TYR A C 1
ATOM 2268 O O . TYR A 1 284 ? -18.959 1.732 14.489 1.00 98.06 284 TYR A O 1
ATOM 2276 N N . LYS A 1 285 ? -17.829 0.370 15.869 1.00 98.44 285 LYS A N 1
ATOM 2277 C CA . LYS A 1 285 ? -18.163 -0.863 15.143 1.00 98.44 285 LYS A CA 1
ATOM 2278 C C . LYS A 1 285 ? -19.659 -1.153 15.178 1.00 98.44 285 LYS A C 1
ATOM 2280 O O . LYS A 1 285 ? -20.243 -1.482 14.146 1.00 98.44 285 LYS A O 1
ATOM 2285 N N . ALA A 1 286 ? -20.302 -0.983 16.334 1.00 98.12 286 ALA A N 1
ATOM 2286 C CA . ALA A 1 286 ? -21.750 -1.135 16.454 1.00 98.12 286 ALA A CA 1
ATOM 2287 C C . ALA A 1 286 ? -22.500 -0.083 15.623 1.00 98.12 286 ALA A C 1
ATOM 2289 O O . ALA A 1 286 ? -23.488 -0.398 14.956 1.00 98.12 286 ALA A O 1
ATOM 2290 N N . TRP A 1 287 ? -22.022 1.162 15.620 1.00 97.25 287 TRP A N 1
ATOM 2291 C CA . TRP A 1 287 ? -22.577 2.208 14.769 1.00 97.25 287 TRP A CA 1
ATOM 2292 C C . TRP A 1 287 ? -22.404 1.862 13.285 1.00 97.25 287 TRP A C 1
ATOM 2294 O O . TRP A 1 287 ? -23.377 1.902 12.533 1.00 97.25 287 TRP A O 1
ATOM 2304 N N . TRP A 1 288 ? -21.205 1.455 12.865 1.00 97.25 288 TRP A N 1
ATOM 2305 C CA . TRP A 1 288 ? -20.897 1.108 11.479 1.00 97.25 288 TRP A CA 1
ATOM 2306 C C . TRP A 1 288 ? -21.763 -0.040 10.967 1.00 97.25 288 TRP A C 1
ATOM 2308 O O . TRP A 1 288 ? -22.387 0.083 9.915 1.00 97.25 288 TRP A O 1
ATOM 2318 N N . ALA A 1 289 ? -21.913 -1.108 11.754 1.00 96.88 289 ALA A N 1
ATOM 2319 C CA . ALA A 1 289 ? -22.761 -2.245 11.404 1.00 96.88 289 ALA A CA 1
ATOM 2320 C C . ALA A 1 289 ? -24.209 -1.840 11.062 1.00 96.88 289 ALA A C 1
ATOM 2322 O O . ALA A 1 289 ? -24.822 -2.449 10.186 1.00 96.88 289 ALA A O 1
ATOM 2323 N N . ASN A 1 290 ? -24.731 -0.793 11.710 1.00 95.88 290 ASN A N 1
ATOM 2324 C CA . ASN A 1 290 ? -26.081 -0.275 11.483 1.00 95.88 290 ASN A CA 1
ATOM 2325 C C . ASN A 1 290 ? -26.174 0.771 10.357 1.00 95.88 290 ASN A C 1
ATOM 2327 O O . ASN A 1 290 ? -27.275 1.044 9.885 1.00 95.88 290 ASN A O 1
ATOM 2331 N N . ASN A 1 291 ? -25.055 1.367 9.934 1.00 94.88 291 ASN A N 1
ATOM 2332 C CA . ASN A 1 291 ? -25.042 2.520 9.023 1.00 94.88 291 ASN A CA 1
ATOM 2333 C C . ASN A 1 291 ? -24.258 2.287 7.721 1.00 94.88 291 ASN A C 1
ATOM 2335 O O . ASN A 1 291 ? -24.350 3.109 6.813 1.00 94.88 291 ASN A O 1
ATOM 2339 N N . LYS A 1 292 ? -23.540 1.165 7.573 1.00 92.62 292 LYS A N 1
ATOM 2340 C CA . LYS A 1 292 ? -22.666 0.885 6.415 1.00 92.62 292 LYS A CA 1
ATOM 2341 C C . LYS A 1 292 ? -23.362 0.825 5.056 1.00 92.62 292 LYS A C 1
ATOM 2343 O O . LYS A 1 292 ? -22.726 0.966 4.017 1.00 92.62 292 LYS A O 1
ATOM 2348 N N . THR A 1 293 ? -24.677 0.616 5.041 1.00 89.69 293 THR A N 1
ATOM 2349 C CA . THR A 1 293 ? -25.486 0.649 3.813 1.00 89.69 293 THR A CA 1
ATOM 2350 C C . THR A 1 293 ? -25.956 2.056 3.448 1.00 89.69 293 THR A C 1
ATOM 2352 O O . THR A 1 293 ? -26.622 2.216 2.428 1.00 89.69 293 THR A O 1
ATOM 2355 N N . GLY A 1 294 ? -25.657 3.059 4.278 1.00 85.00 294 GLY A N 1
ATOM 2356 C CA . GLY A 1 294 ? -25.957 4.456 4.000 1.00 85.00 294 GLY A CA 1
ATOM 2357 C C . GLY A 1 294 ? -25.288 4.922 2.709 1.00 85.00 294 GLY A C 1
ATOM 2358 O O . GLY A 1 294 ? -24.193 4.475 2.360 1.00 85.00 294 GLY A O 1
ATOM 2359 N N . SER A 1 295 ? -25.976 5.801 1.985 1.00 82.94 295 SER A N 1
ATOM 2360 C CA . SER A 1 295 ? -25.429 6.430 0.786 1.00 82.94 295 SER A CA 1
ATOM 2361 C C . SER A 1 295 ? -24.296 7.380 1.153 1.00 82.94 295 SER A C 1
ATOM 2363 O O . SER A 1 295 ? -24.359 8.069 2.170 1.00 82.94 295 SER A O 1
ATOM 2365 N N . ILE A 1 296 ? -23.281 7.431 0.297 1.00 83.50 296 ILE A N 1
ATOM 2366 C CA . ILE A 1 296 ? -22.126 8.310 0.462 1.00 83.50 296 ILE A CA 1
ATOM 2367 C C . ILE A 1 296 ? -22.235 9.469 -0.526 1.00 83.50 296 ILE A C 1
ATOM 2369 O O . ILE A 1 296 ? -22.567 9.285 -1.703 1.00 83.50 296 ILE A O 1
ATOM 2373 N N . ASN A 1 297 ? -21.934 10.672 -0.043 1.00 73.94 297 ASN A N 1
ATOM 2374 C CA . ASN A 1 297 ? -21.806 11.843 -0.895 1.00 73.94 297 ASN A CA 1
ATOM 2375 C C . ASN A 1 297 ? -20.406 11.847 -1.508 1.00 73.94 297 ASN A C 1
ATOM 2377 O O . ASN A 1 297 ? -19.442 12.312 -0.899 1.00 73.94 297 ASN A O 1
ATOM 2381 N N . LEU A 1 298 ? -20.317 11.293 -2.713 1.00 74.25 298 LEU A N 1
ATOM 2382 C CA . LEU A 1 298 ? -19.139 11.417 -3.560 1.00 74.25 298 LEU A CA 1
ATOM 2383 C C . LEU A 1 298 ? -19.135 12.797 -4.246 1.00 74.25 298 LEU A C 1
ATOM 2385 O O . LEU A 1 298 ? -20.227 13.265 -4.601 1.00 74.25 298 LEU A O 1
ATOM 2389 N N . PRO A 1 299 ? -17.960 13.439 -4.389 1.00 62.22 299 PRO A N 1
ATOM 2390 C CA . PRO A 1 299 ? -17.817 14.671 -5.162 1.00 62.22 299 PRO A CA 1
ATOM 2391 C C . PRO A 1 299 ? -18.243 14.516 -6.634 1.00 62.22 299 PRO A C 1
ATOM 2393 O O . PRO A 1 299 ? -18.283 13.373 -7.152 1.00 62.22 299 PRO A O 1
#

Radius of gyration: 23.46 Å; Cα contacts (8 Å, |Δi|>4): 434; chains: 1; bounding box: 87×56×54 Å

Secondary structure (DSSP, 8-state):
----------------------PPPP-SHHHHS--S-BTTBEE-GGG-EEEEE-TTTGGGT---SS-EEEEEEEEE-GGGGTTS-HHHHHHH--EEEEEEEE--S-GGGGGHHHHHHHTTB-TTTTT-PBPTTEEEEEETTEEEEEEESSEEEEEEEETTEEEEEEEE--SS-----HHHHHHHHHHS---S-TT---SHHHHHHHHHHHHHHHHHHHHHHHHHHHTTSS-HHHHHHHHHHHHHHHHHHHHHHH----HHHHHHHHHHHHTT-HHHHHHHHHHHHHHHHHHTTS-----

pLDDT: mean 84.94, std 17.11, range [28.94, 98.5]

Mean predicted aligned error: 8.33 Å

Foldseek 3Di:
DDDDDDDDDDPPPPPPPPPPPQPPADPDLVLQDDQCAFDLKHWDPVAKDWDWDPWPLVVLLQDPPDTKTKIKTKIWNCVVCPPPDPVVSVQAIKMKIKMKIADRPDPRLVCVVLSQVSVQCPVVDLLLAGDPQWDWDADPNATWIWGHPQKTWTWADLRRMIMIMIIGCPHPGYDDPVRRVVVSCVSRPHPPDPPDDRDPVVSLVSSLVLLVVLLVSLVSLVVCVVVVNDDLLVSLVSNLVSVVSNLVQCCQFVVDDCPVVNVVSVVCNVVSPPVVSVVVSVVSVVVSVVPSPPDGDRD

Solvent-accessible surface area (backbone atoms only — not comparable to full-atom values): 17373 Å² total; per-residue (Å²): 138,86,86,82,87,78,85,80,82,80,81,80,77,80,77,76,79,79,75,79,75,76,74,79,75,75,85,50,56,70,75,73,46,73,84,59,65,46,90,73,27,42,52,39,72,93,61,47,45,69,48,77,39,56,55,84,46,33,83,72,72,52,76,81,87,56,64,17,44,28,32,35,36,37,33,26,36,57,80,82,43,62,90,51,58,70,73,60,30,64,60,68,60,45,52,36,43,39,38,36,27,35,56,68,84,51,88,64,58,83,43,47,71,58,44,60,49,46,79,41,30,43,67,96,43,97,59,55,41,62,32,93,50,33,44,82,43,78,56,94,90,25,46,30,46,35,34,65,53,54,58,31,39,40,36,38,35,35,75,61,29,40,41,40,37,38,34,63,43,71,71,61,92,62,84,78,67,56,64,54,55,52,53,48,39,71,76,47,49,46,61,46,62,91,79,70,60,96,42,74,71,45,34,52,48,49,54,48,51,49,47,53,48,30,57,51,49,34,56,49,40,52,53,39,33,75,72,67,77,46,53,72,70,59,34,46,50,56,34,46,59,30,48,51,56,45,38,52,49,40,25,74,57,68,69,43,82,41,63,71,57,52,54,50,50,52,52,30,52,77,67,66,35,62,64,63,51,50,53,50,52,51,51,51,52,57,50,42,76,79,46,68,85,57,80,71,84,67,126

Nearest PDB structures (foldseek):
  3l1a-assembly2_B  TM=1.807E-01  e=1.493E+00  Mycobacterium tuberculosis H37Rv